Protein AF-C9R9E8-F1 (afdb_monomer)

Secondary structure (DSSP, 8-state):
---BHHHHHHTB-HHHHHHHHHHHHHTTTB--SSS-EEEEEEEEEEEEETTTEEEEEEEEEEEETTEEEEEEEEEEEEEEETTEEEEEEEEE-HHHHHHHHHHHHHHHHHTTTEEEEEEEEEEEEEEEETTEEEEEEEEEEEEEE-SSSGGGSHHHHHHHHHHHHHTTTS-HHHHHHHHHHHHHHHHHHHHHHHS-EEEEEEEEEEEEB-TTS-B-GGG-EEEEE-TTS-EEE--GGG-GGG--HHHHHHHHHHHHHHHHT-

Solvent-accessible surface area (backbone atoms only — not comparable to full-atom values): 14264 Å² total; per-residue (Å²): 130,89,63,45,43,60,60,61,50,65,40,32,26,75,67,40,37,66,72,45,44,64,64,41,56,76,54,70,44,60,47,73,98,53,70,68,41,79,74,46,75,46,78,79,43,80,41,86,42,86,91,74,23,38,39,32,38,32,38,33,37,24,29,36,99,89,41,80,53,27,45,49,54,35,37,38,31,33,34,78,45,98,94,46,75,16,41,54,43,80,40,69,45,64,59,59,53,51,53,51,50,53,52,53,50,53,52,50,55,41,44,63,84,40,37,73,77,47,78,48,77,36,39,60,45,77,50,75,57,95,50,35,39,40,36,31,28,46,34,41,40,34,28,26,52,60,61,96,46,47,66,66,36,40,37,47,34,14,37,53,50,42,49,71,77,38,54,92,77,49,53,75,66,48,49,48,54,48,51,52,53,51,54,53,50,41,52,55,42,49,50,36,48,73,46,73,47,77,51,74,50,46,37,39,39,36,31,37,34,47,99,85,66,46,73,39,80,92,50,60,45,50,21,38,54,46,99,86,69,48,74,42,81,58,57,66,88,82,38,78,56,60,54,50,63,64,56,34,18,50,50,21,24,48,54,50,35,56,74,66,73,105

Foldseek 3Di:
DFDFLVVVLVQADPVVNVVCVVVCVVVVRGDDPFDWDFPDKDFPDWDQDPPRKIKTFMKTWTAGPVGTQAIWTWIWIWDDDPPDIHGHDIHTDPQVVVQVVVVVVVVCLLQVQWAWPDKDWTWRDWDDDDFKIKTKIKIKTKTFRDDPALCPQLLLVLLVVLCVVCVVPDDPVLNVQSVVVSVVSRVVNVVRRVDIDMDIWIKMWMFTHDPVRHTDVVGIWIFTQDPVRDTHTDDVVVRCSNDDSNRSSNNSNVVSCVSRVD

Sequence (262 aa):
MKKRWALQYALFSPELKQQKYAEFASLGWETGTSSPWVERYEVIKEVSLPGGKWLYEVKFDLMTSTGPAGSKVIWVTVVPCDQHWCVAQLEEDRVLAELQGQVVNLLKEMYRHYQILSIATNCLSFAREGKRAEAIFATQVRHRIGVASPSEWPVQKGRIKFLEENRSKLTPEQIRQVEEKIAFWDQEIRREMEQPDEANLFLKITAELNDRGELLPGTVKFFYQDPLGNYLPFNKQDWPQFASAAELEQKGYDEMRQLVGL

Mean predicted aligned error: 9.05 Å

Organism: Ammonifex degensii (strain DSM 10501 / KC4) (NCBI:txid429009)

Nearest PDB structures (foldseek):
  1jb5-assembly1_B  TM=6.589E-01  e=8.968E-01  Rattus norvegicus
  1jb2-assembly1_B  TM=6.626E-01  e=1.327E+00  Rattus norvegicus
  1ar0-assembly1_B  TM=6.808E-01  e=2.324E+00  Rattus norvegicus
  8v1l-assembly2_D  TM=6.284E-01  e=2.324E+00  Homo sapiens
  1ask-assembly1_B  TM=7.004E-01  e=5.382E+00  Rattus norvegicus

Structure (mmCIF, N/CA/C/O backbone):
data_AF-C9R9E8-F1
#
_entry.id   AF-C9R9E8-F1
#
loop_
_atom_site.group_PDB
_atom_site.id
_atom_site.type_symbol
_atom_site.label_atom_id
_atom_site.label_alt_id
_atom_site.label_comp_id
_atom_site.label_asym_id
_atom_site.label_entity_id
_atom_site.label_seq_id
_atom_site.pdbx_PDB_ins_code
_atom_site.Cartn_x
_atom_site.Cartn_y
_atom_site.Cartn_z
_atom_site.occupancy
_atom_site.B_iso_or_equiv
_atom_site.auth_seq_id
_atom_site.auth_comp_id
_atom_site.auth_asym_id
_atom_site.auth_atom_id
_atom_site.pdbx_PDB_model_num
ATOM 1 N N . MET A 1 1 ? 4.665 -13.954 31.975 1.00 37.91 1 MET A N 1
ATOM 2 C CA . MET A 1 1 ? 3.277 -14.253 32.402 1.00 37.91 1 MET A CA 1
ATOM 3 C C . MET A 1 1 ? 2.592 -15.000 31.261 1.00 37.91 1 MET A C 1
ATOM 5 O O . MET A 1 1 ? 2.551 -14.455 30.168 1.00 37.91 1 MET A O 1
ATOM 9 N N . LYS A 1 2 ? 2.143 -16.252 31.451 1.00 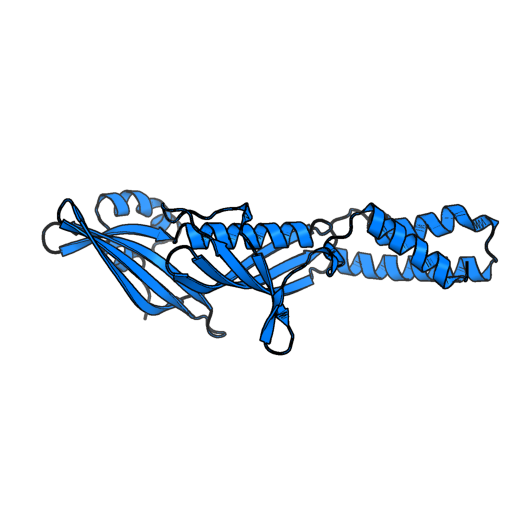38.94 2 LYS A N 1
ATOM 10 C CA . LYS A 1 2 ? 1.414 -16.991 30.401 1.00 38.94 2 LYS A CA 1
ATOM 11 C C . LYS A 1 2 ? 0.058 -16.309 30.192 1.00 38.94 2 LYS A C 1
ATOM 13 O O . LYS A 1 2 ? -0.809 -16.426 31.053 1.00 38.94 2 LYS A O 1
ATOM 18 N N . LYS A 1 3 ? -0.098 -15.567 29.095 1.00 53.19 3 LYS A N 1
ATOM 19 C CA . LYS A 1 3 ? -1.397 -15.062 28.640 1.00 53.19 3 LYS A CA 1
ATOM 20 C C . LYS A 1 3 ? -2.250 -16.290 28.282 1.00 53.19 3 LYS A C 1
ATOM 22 O O . LYS A 1 3 ? -1.740 -17.231 27.680 1.00 53.19 3 LYS A O 1
ATOM 27 N N . ARG A 1 4 ? -3.490 -16.364 28.777 1.00 64.81 4 ARG A N 1
ATOM 28 C CA . ARG A 1 4 ? -4.385 -17.525 28.604 1.00 64.81 4 ARG A CA 1
ATOM 29 C C . ARG A 1 4 ? -5.713 -17.030 28.057 1.00 64.81 4 ARG A C 1
ATOM 31 O O . ARG A 1 4 ? -6.390 -16.266 28.742 1.00 64.81 4 ARG A O 1
ATOM 38 N N . TRP A 1 5 ? -6.111 -17.482 26.871 1.00 67.31 5 TRP A N 1
ATOM 39 C CA . TRP A 1 5 ? -7.386 -17.097 26.266 1.00 67.31 5 TRP A CA 1
ATOM 40 C C . TRP A 1 5 ? -8.549 -17.592 27.108 1.00 67.31 5 TRP A C 1
ATOM 42 O O . TRP A 1 5 ? -9.588 -16.957 27.115 1.00 67.31 5 TRP A O 1
ATOM 52 N N . ALA A 1 6 ? -8.335 -18.620 27.931 1.00 77.44 6 ALA A N 1
ATOM 53 C CA . ALA A 1 6 ? -9.264 -19.024 28.978 1.00 77.44 6 ALA A CA 1
ATOM 54 C C . ALA A 1 6 ? -9.634 -17.887 29.956 1.00 77.44 6 ALA A C 1
ATOM 56 O O . ALA A 1 6 ? -10.790 -17.794 30.350 1.00 77.44 6 ALA A O 1
ATOM 57 N N . LEU A 1 7 ? -8.694 -17.007 30.334 1.00 80.88 7 LEU A N 1
ATOM 58 C CA . LEU A 1 7 ? -8.987 -15.877 31.230 1.00 80.88 7 LEU A CA 1
ATOM 59 C C . LEU A 1 7 ? -9.789 -14.790 30.513 1.00 80.88 7 LEU A C 1
ATOM 61 O O . LEU A 1 7 ? -10.765 -14.291 31.058 1.00 80.88 7 LEU A O 1
ATOM 65 N N . GLN A 1 8 ? -9.410 -14.460 29.278 1.00 82.38 8 GLN A N 1
ATOM 66 C CA . GLN A 1 8 ? -10.165 -13.516 28.453 1.00 82.38 8 GLN A CA 1
ATOM 67 C C . GLN A 1 8 ? -11.582 -14.037 28.185 1.00 82.38 8 GLN A C 1
ATOM 69 O O . GLN A 1 8 ? -12.559 -13.327 28.389 1.00 82.38 8 GLN A O 1
ATOM 74 N N . TYR A 1 9 ? -11.688 -15.307 27.802 1.00 87.06 9 TYR A N 1
ATOM 75 C CA . TYR A 1 9 ? -12.947 -15.989 27.552 1.00 87.06 9 TYR A CA 1
ATOM 76 C C . TYR A 1 9 ? -13.810 -16.068 28.813 1.00 87.06 9 TYR A C 1
ATOM 78 O O . TYR A 1 9 ? -15.024 -15.946 28.717 1.00 87.06 9 TYR A O 1
ATOM 86 N N . ALA A 1 10 ? -13.223 -16.214 30.008 1.00 88.81 10 ALA A N 1
ATOM 87 C CA . ALA A 1 10 ? -13.976 -16.206 31.262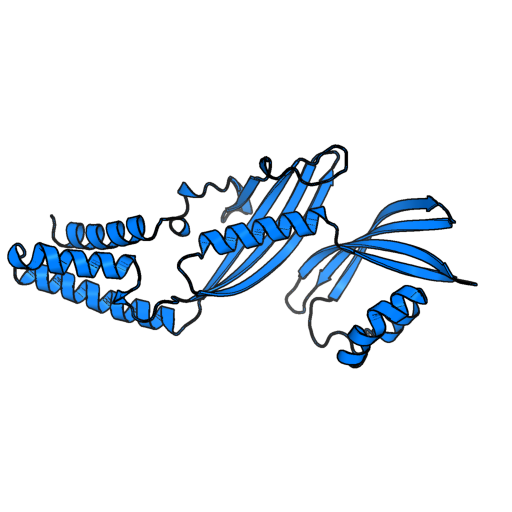 1.00 88.81 10 ALA A CA 1
ATOM 88 C C . ALA A 1 10 ? -14.729 -14.884 31.492 1.00 88.81 10 ALA A C 1
ATOM 90 O O . ALA A 1 10 ? -15.851 -14.930 31.999 1.00 88.81 10 ALA A O 1
ATOM 91 N N . LEU A 1 11 ? -14.158 -13.754 31.055 1.00 91.12 11 LEU A N 1
ATOM 92 C CA . LEU A 1 11 ? -14.744 -12.412 31.171 1.00 91.12 11 LEU A CA 1
ATOM 93 C C . LEU A 1 11 ? -15.863 -12.131 30.154 1.00 91.12 11 LEU A C 1
ATOM 95 O O . LEU A 1 11 ? -16.510 -11.092 30.240 1.00 91.12 11 LEU A O 1
ATOM 99 N N . PHE A 1 12 ? -16.088 -13.008 29.175 1.00 93.12 12 PHE A N 1
ATOM 100 C CA . PHE A 1 12 ? -17.120 -12.812 28.156 1.00 93.12 12 PHE A CA 1
ATOM 101 C C . PHE A 1 12 ? -18.524 -13.147 28.678 1.00 93.12 12 PHE A C 1
ATOM 103 O O . PHE A 1 12 ? -18.698 -14.056 29.501 1.00 93.12 12 PHE A O 1
ATOM 110 N N . SER A 1 13 ? -19.534 -12.444 28.156 1.00 94.06 13 SER A N 1
ATOM 111 C CA . SER A 1 13 ? -20.944 -12.776 28.390 1.00 94.06 13 SER A CA 1
ATOM 112 C C . SER A 1 13 ? -21.270 -14.159 27.810 1.00 94.06 13 SER A C 1
ATOM 114 O O . SER A 1 13 ? -20.539 -14.640 26.937 1.00 94.06 13 SER A O 1
ATOM 116 N N . PRO A 1 14 ? -22.344 -14.832 28.262 1.00 92.94 14 PRO A N 1
ATOM 117 C CA . PRO A 1 14 ? -22.752 -16.126 27.709 1.00 92.94 14 PRO A CA 1
ATOM 118 C C . PRO A 1 14 ? -22.881 -16.123 26.177 1.00 92.94 14 PRO A C 1
ATOM 120 O O . PRO A 1 14 ? -22.454 -17.068 25.513 1.00 92.94 14 PRO A O 1
ATOM 123 N N . GLU A 1 15 ? -23.397 -15.037 25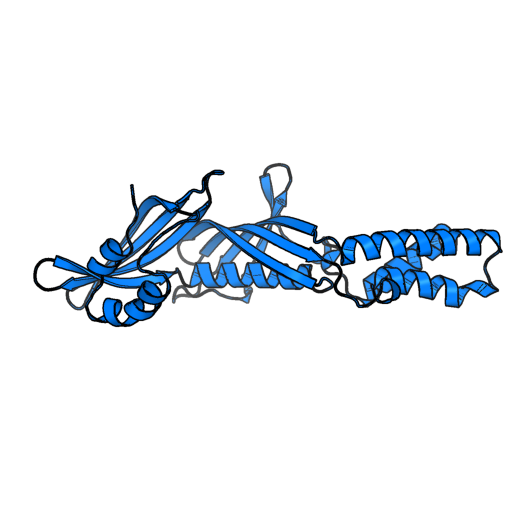.609 1.00 92.25 15 GLU A N 1
ATOM 124 C CA . GLU A 1 15 ? -23.581 -14.860 24.168 1.00 92.25 15 GLU A CA 1
ATOM 125 C C . GLU A 1 15 ? -22.236 -14.701 23.454 1.00 92.25 15 GLU A C 1
ATOM 127 O O . GLU A 1 15 ? -21.969 -15.398 22.474 1.00 92.25 15 GLU A O 1
ATOM 132 N N . LEU A 1 16 ? -21.349 -13.834 23.961 1.00 91.88 16 LEU A N 1
ATOM 133 C CA . LEU A 1 16 ? -20.030 -13.633 23.357 1.00 91.88 16 LEU A CA 1
ATOM 134 C C . LEU A 1 16 ? -19.159 -14.895 23.476 1.00 91.88 16 LEU A C 1
ATOM 136 O O . LEU A 1 16 ? -18.413 -15.223 22.553 1.00 91.88 16 LEU A O 1
ATOM 140 N N . LYS A 1 17 ? -19.302 -15.653 24.570 1.00 92.62 17 LYS A N 1
ATOM 141 C CA . LYS A 1 17 ? -18.700 -16.983 24.739 1.00 92.62 17 LYS A CA 1
ATOM 142 C C . LYS A 1 17 ? -19.111 -17.916 23.602 1.00 92.62 17 LYS A C 1
ATOM 144 O O . LYS A 1 17 ? -18.243 -18.460 22.924 1.00 92.62 17 LYS A O 1
ATOM 149 N N . GLN A 1 18 ? -20.410 -18.047 23.331 1.00 92.38 18 GLN A N 1
ATOM 150 C CA . GLN A 1 18 ? -20.902 -18.883 22.229 1.00 92.38 18 GLN A CA 1
ATOM 151 C C . GLN A 1 18 ? -20.337 -18.448 20.870 1.00 92.38 18 GLN A C 1
ATOM 153 O O . GLN A 1 18 ? -19.911 -19.299 20.091 1.00 92.38 18 GLN A O 1
ATOM 158 N N . GLN A 1 19 ? -20.270 -17.140 20.607 1.00 90.19 19 GLN A N 1
ATOM 159 C CA . GLN A 1 19 ? -19.728 -16.605 19.352 1.00 90.19 19 GLN A CA 1
ATOM 160 C C . GLN A 1 19 ? -18.231 -16.901 19.174 1.00 90.19 19 GLN A C 1
ATOM 162 O O . GLN A 1 19 ? -17.781 -17.177 18.064 1.00 90.19 19 GLN A O 1
ATOM 167 N N . LYS A 1 20 ? -17.450 -16.834 20.257 1.00 87.69 20 LYS A N 1
ATOM 168 C CA . LYS A 1 20 ? -15.982 -16.931 20.221 1.00 87.69 20 LYS A CA 1
ATOM 169 C C . LYS A 1 20 ? -15.429 -18.327 20.494 1.00 87.69 20 LYS A C 1
ATOM 171 O O . LYS A 1 20 ? -14.246 -18.559 20.253 1.00 87.69 20 LYS A O 1
ATOM 176 N N . TYR A 1 21 ? -16.257 -19.271 20.945 1.00 88.94 21 TYR A N 1
ATOM 177 C CA . TYR A 1 21 ? -15.810 -20.614 21.322 1.00 88.94 21 TYR A CA 1
ATOM 178 C C . TYR A 1 21 ? -15.063 -21.334 20.193 1.00 88.94 21 TYR A C 1
ATOM 180 O O . TYR A 1 21 ? -13.966 -21.836 20.417 1.00 88.94 21 TYR A O 1
ATOM 188 N N . ALA A 1 22 ? -15.631 -21.368 18.983 1.00 87.00 22 ALA A N 1
ATOM 189 C CA . ALA A 1 22 ? -15.041 -22.096 17.857 1.00 87.00 22 ALA A CA 1
ATOM 190 C C . ALA A 1 22 ? -13.667 -21.531 17.456 1.00 87.00 22 ALA A C 1
ATOM 192 O O . ALA A 1 22 ? -12.724 -22.293 17.255 1.00 87.00 22 ALA A O 1
ATOM 193 N N . GLU A 1 23 ? -13.543 -20.201 17.415 1.00 83.12 23 GLU A N 1
ATOM 194 C CA . GLU A 1 23 ? -12.283 -19.494 17.160 1.00 83.12 23 GLU A CA 1
ATOM 195 C C . GLU A 1 23 ? -11.226 -19.894 18.201 1.00 83.12 23 GLU A C 1
ATOM 197 O O . GLU A 1 23 ? -10.148 -20.377 17.853 1.00 83.12 23 GLU A O 1
ATOM 202 N N . PHE A 1 24 ? -11.568 -19.797 19.486 1.00 82.69 24 PHE A N 1
ATOM 203 C CA . PHE A 1 24 ? -10.640 -20.054 20.587 1.00 82.69 24 PHE A CA 1
ATOM 204 C C . PHE A 1 24 ? -10.240 -21.533 20.674 1.00 82.69 24 PHE A C 1
ATOM 206 O O . PHE A 1 24 ? -9.071 -21.848 20.905 1.00 82.69 24 PHE A O 1
ATOM 213 N N . ALA A 1 25 ? -11.191 -22.443 20.446 1.00 85.94 25 ALA A N 1
ATOM 214 C CA . ALA A 1 25 ? -10.948 -23.879 20.427 1.00 85.94 25 ALA A CA 1
ATOM 215 C C . ALA A 1 25 ? -10.060 -24.299 19.247 1.00 85.94 25 ALA A C 1
ATOM 217 O O . ALA A 1 25 ? -9.157 -25.113 19.437 1.00 85.94 25 ALA A O 1
ATOM 218 N N . SER A 1 26 ? -10.262 -23.716 18.057 1.00 82.81 26 SER A N 1
ATOM 219 C CA . SER A 1 26 ? -9.439 -24.002 16.867 1.00 82.81 26 SER A CA 1
ATOM 220 C C . SER A 1 26 ? -7.965 -23.625 17.045 1.00 82.81 26 SER A C 1
ATOM 222 O O . SER A 1 26 ? -7.088 -24.198 16.407 1.00 82.81 26 SER A O 1
ATOM 224 N N . LEU A 1 27 ? -7.697 -22.698 17.963 1.00 78.19 27 LEU A N 1
ATOM 225 C CA . LEU A 1 27 ? -6.373 -22.173 18.289 1.00 78.19 27 LEU A CA 1
ATOM 226 C C . LEU A 1 27 ? -5.829 -22.788 19.593 1.00 78.19 27 LEU A C 1
ATOM 228 O O . LEU A 1 27 ? -4.858 -22.304 20.169 1.00 78.19 27 LEU A O 1
ATOM 232 N N . GLY A 1 28 ? -6.455 -23.871 20.070 1.00 82.06 28 GLY A N 1
ATOM 233 C CA . GLY A 1 28 ? -5.983 -24.664 21.205 1.00 82.06 28 GLY A CA 1
ATOM 234 C C . GLY A 1 28 ? -6.112 -23.981 22.566 1.00 82.06 28 GLY A C 1
ATOM 235 O O . GLY A 1 28 ? -5.482 -24.432 23.517 1.00 82.06 28 GLY A O 1
ATOM 236 N N . TRP A 1 29 ? -6.907 -22.909 22.689 1.00 80.25 29 TRP A N 1
ATOM 237 C CA . TRP A 1 29 ? -7.012 -22.075 23.903 1.00 80.25 29 TRP A CA 1
ATOM 238 C C . TRP A 1 29 ? -5.694 -21.432 24.359 1.00 80.25 29 TRP A C 1
ATOM 240 O O . TRP A 1 29 ? -5.617 -20.842 25.448 1.00 80.25 29 TRP A O 1
ATOM 250 N N . GLU A 1 30 ? -4.660 -21.524 23.531 1.00 67.25 30 GLU A N 1
ATOM 251 C CA . GLU A 1 30 ? -3.369 -20.910 23.763 1.00 67.25 30 GLU A CA 1
ATOM 252 C C . GLU A 1 30 ? -3.338 -19.517 23.151 1.00 67.25 30 GLU A C 1
ATOM 254 O O . GLU A 1 30 ? -4.011 -19.208 22.173 1.00 67.25 30 GLU A O 1
ATOM 259 N N . THR A 1 31 ? -2.544 -18.644 23.756 1.00 60.44 31 THR A N 1
ATOM 260 C CA . THR A 1 31 ? -2.346 -17.284 23.259 1.00 60.44 31 THR A CA 1
ATOM 261 C C . THR A 1 31 ? -0.870 -17.099 23.027 1.00 60.44 31 THR A C 1
ATOM 263 O O . THR A 1 31 ? -0.090 -17.401 23.932 1.00 60.44 31 THR A O 1
ATOM 266 N N . GLY A 1 32 ? -0.513 -16.497 21.897 1.00 53.66 32 GLY A N 1
ATOM 267 C CA . GLY A 1 32 ? 0.758 -15.803 21.761 1.00 53.66 32 GLY A CA 1
ATOM 268 C C . GLY A 1 32 ? 1.982 -16.700 21.921 1.00 53.66 32 GLY A C 1
ATOM 269 O O . GLY A 1 32 ? 2.699 -16.608 22.914 1.00 53.66 32 GLY A O 1
ATOM 270 N N . THR A 1 33 ? 2.290 -17.472 20.884 1.00 49.78 33 THR A N 1
ATOM 271 C CA . THR A 1 33 ? 3.695 -17.696 20.511 1.00 49.78 33 THR A CA 1
ATOM 272 C C . THR A 1 33 ? 4.293 -16.477 19.798 1.00 49.78 33 THR A C 1
ATOM 274 O O . THR A 1 33 ? 5.508 -16.403 19.650 1.00 49.78 33 THR A O 1
ATOM 277 N N . SER A 1 34 ? 3.481 -15.488 19.405 1.00 58.66 34 SER A N 1
ATOM 278 C CA . SER A 1 34 ? 3.919 -14.348 18.601 1.00 58.66 34 SER A CA 1
ATOM 279 C C . SER A 1 34 ? 3.464 -13.005 19.172 1.00 58.66 34 SER A C 1
ATOM 281 O O . SER A 1 34 ? 2.305 -12.819 19.543 1.00 58.66 34 SER A O 1
ATOM 283 N N . SER A 1 35 ? 4.385 -12.042 19.192 1.00 56.53 35 SER A N 1
ATOM 284 C CA . SER A 1 35 ? 4.080 -10.612 19.155 1.00 56.53 35 SER A CA 1
ATOM 285 C C . SER A 1 35 ? 3.007 -10.278 18.092 1.00 56.53 35 SER A C 1
ATOM 287 O O . SER A 1 35 ? 2.888 -11.013 17.112 1.00 56.53 35 SER A O 1
ATOM 289 N N . PRO A 1 36 ? 2.263 -9.166 18.221 1.00 71.69 36 PRO A N 1
ATOM 290 C CA . PRO A 1 36 ? 2.368 -8.161 19.273 1.00 71.69 36 PRO A CA 1
ATOM 291 C C . PRO A 1 36 ? 1.542 -8.476 20.530 1.00 71.69 36 PRO A C 1
ATOM 293 O O . PRO A 1 36 ? 0.514 -9.148 20.482 1.00 71.69 36 PRO A O 1
ATOM 296 N N . TRP A 1 37 ? 1.982 -7.957 21.677 1.00 81.56 37 TRP A N 1
ATOM 297 C CA . TRP A 1 37 ? 1.288 -8.062 22.959 1.00 81.56 37 TRP A CA 1
ATOM 298 C C . TRP A 1 37 ? 0.885 -6.683 23.485 1.00 81.56 37 TRP A C 1
ATOM 300 O O . TRP A 1 37 ? 1.593 -5.711 23.266 1.00 81.56 37 TRP A O 1
ATOM 310 N N . VAL A 1 38 ? -0.235 -6.599 24.213 1.00 86.06 38 VAL A N 1
ATOM 311 C CA . VAL A 1 38 ? -0.597 -5.373 24.948 1.00 86.06 38 VAL A CA 1
ATOM 312 C C . VAL A 1 38 ? 0.466 -5.084 26.004 1.00 86.06 38 VAL A C 1
ATOM 314 O O . VAL A 1 38 ? 0.689 -5.935 26.872 1.00 86.06 38 VAL A O 1
ATOM 317 N N . GLU A 1 39 ? 1.083 -3.912 25.898 1.00 89.62 39 GLU A N 1
ATOM 318 C CA . GLU A 1 39 ? 2.038 -3.344 26.854 1.00 89.62 39 GLU A CA 1
ATOM 319 C C . GLU A 1 39 ? 1.331 -2.396 27.823 1.00 89.62 39 GLU A C 1
ATOM 321 O O . GLU A 1 39 ? 1.495 -2.493 29.036 1.00 89.62 39 GLU A O 1
ATOM 326 N N . ARG A 1 40 ? 0.480 -1.517 27.284 1.00 89.81 40 ARG A N 1
ATOM 327 C CA . ARG A 1 40 ? -0.301 -0.541 28.046 1.00 89.81 40 ARG A CA 1
ATOM 328 C C . ARG A 1 40 ? -1.716 -0.461 27.491 1.00 89.81 40 ARG A C 1
ATOM 330 O O . ARG A 1 40 ? -1.933 -0.699 26.304 1.00 89.81 40 ARG A O 1
ATOM 337 N N . TYR A 1 41 ? -2.669 -0.105 28.343 1.00 91.50 41 TYR A N 1
ATOM 338 C CA . TYR A 1 41 ? -3.999 0.298 27.906 1.00 91.50 41 TYR A CA 1
ATOM 339 C C . TYR A 1 41 ? -4.412 1.618 28.559 1.00 91.50 41 TYR A C 1
ATOM 341 O O . TYR A 1 41 ? -3.923 1.967 29.633 1.00 91.50 41 TYR A O 1
ATOM 349 N N . GLU A 1 42 ? -5.318 2.328 27.900 1.00 90.88 42 GLU A N 1
ATOM 350 C CA . GLU A 1 42 ? -5.903 3.591 28.337 1.00 90.88 42 GLU A CA 1
ATOM 351 C C . GLU A 1 42 ? -7.398 3.584 28.004 1.00 90.88 42 GLU A C 1
ATOM 353 O O . GLU A 1 42 ? -7.785 3.264 26.879 1.00 90.88 42 GLU A O 1
ATOM 358 N N . VAL A 1 43 ? -8.242 3.922 28.979 1.00 91.62 43 VAL A N 1
ATOM 359 C CA . VAL A 1 43 ? -9.668 4.170 28.738 1.00 91.62 43 VAL A CA 1
ATOM 360 C C . VAL A 1 43 ? -9.805 5.626 28.309 1.00 91.62 43 VAL A C 1
ATOM 362 O O . VAL A 1 43 ? -9.604 6.530 29.114 1.00 91.62 43 VAL A O 1
ATOM 365 N N . ILE A 1 44 ? -10.115 5.844 27.033 1.00 83.62 44 ILE A N 1
ATOM 366 C CA . ILE A 1 44 ? -10.251 7.178 26.436 1.00 83.62 44 ILE A CA 1
ATOM 367 C C . ILE A 1 44 ? -11.613 7.777 26.789 1.00 83.62 44 ILE A C 1
ATOM 369 O O . ILE A 1 44 ? -11.730 8.969 27.072 1.00 83.62 44 ILE A O 1
ATOM 373 N N . LYS A 1 45 ? -12.662 6.951 26.735 1.00 80.69 45 LYS A N 1
ATOM 374 C CA . LYS A 1 45 ? -14.043 7.399 26.892 1.00 80.69 45 LYS A CA 1
ATOM 375 C C . LYS A 1 45 ? -14.903 6.330 27.539 1.00 80.69 45 LYS A C 1
ATOM 377 O O . LYS A 1 45 ? -14.756 5.146 27.251 1.00 80.69 45 LYS A O 1
ATOM 382 N N . GLU A 1 46 ? -15.860 6.780 28.342 1.00 92.81 46 GLU A N 1
ATOM 383 C CA . GLU A 1 46 ? -16.878 5.940 28.964 1.00 92.81 46 GLU A CA 1
ATOM 384 C C . GLU A 1 46 ? -18.266 6.494 28.635 1.00 92.81 46 GLU A C 1
ATOM 386 O O . GLU A 1 46 ? -18.512 7.699 28.735 1.00 92.81 46 GLU A O 1
ATOM 391 N N . VAL A 1 47 ? -19.180 5.620 28.219 1.00 87.75 47 VAL A N 1
ATOM 392 C CA . VAL A 1 47 ? -20.562 5.975 27.890 1.00 87.75 47 VAL A CA 1
ATOM 393 C C . VAL A 1 47 ? -21.502 5.003 28.591 1.00 87.75 47 VAL A C 1
ATOM 395 O O . VAL A 1 47 ? -21.462 3.799 28.347 1.00 87.75 47 VAL A O 1
ATOM 398 N N . SER A 1 48 ? -22.378 5.532 29.444 1.00 92.25 48 SER A N 1
ATOM 399 C CA . SER A 1 48 ? -23.484 4.759 30.011 1.00 92.25 48 SER A CA 1
ATOM 400 C C . SER A 1 48 ? -24.555 4.542 28.940 1.00 92.25 48 SER A C 1
ATOM 402 O O . SER A 1 48 ? -24.964 5.479 28.252 1.00 92.25 48 SER A O 1
ATOM 404 N N . LEU A 1 49 ? -24.997 3.299 28.784 1.00 87.62 49 LEU A N 1
ATOM 405 C CA . LEU A 1 49 ? -26.008 2.875 27.823 1.00 87.62 49 LEU A CA 1
ATOM 406 C C . LEU A 1 49 ? -27.276 2.389 28.556 1.00 87.62 49 LEU A C 1
ATOM 408 O O . LEU A 1 49 ? -27.208 1.943 29.707 1.00 87.62 49 LEU A O 1
ATOM 412 N N . PRO A 1 50 ? -28.452 2.413 27.898 1.00 84.75 50 PRO A N 1
ATOM 413 C CA . PRO A 1 50 ? -29.687 1.890 28.476 1.00 84.75 50 PRO A CA 1
ATOM 414 C C . PRO A 1 50 ? -29.560 0.436 28.953 1.00 84.75 50 PRO A C 1
ATOM 416 O O . PRO A 1 50 ? -28.853 -0.378 28.356 1.00 84.75 50 PRO A O 1
ATOM 419 N N . GLY A 1 51 ? -30.287 0.096 30.021 1.00 85.12 51 GLY A N 1
ATOM 420 C CA . GLY A 1 51 ? -30.257 -1.250 30.605 1.00 85.12 51 GLY A CA 1
ATOM 421 C C . GLY A 1 51 ? -29.012 -1.536 31.449 1.00 85.12 51 GLY A C 1
ATOM 422 O O . GLY A 1 51 ? -28.636 -2.694 31.594 1.00 85.12 51 GLY A O 1
ATOM 423 N N . GLY A 1 52 ? -28.361 -0.491 31.976 1.00 88.31 52 GLY A N 1
ATOM 424 C CA . GLY A 1 52 ? -27.196 -0.624 32.854 1.00 88.31 52 GLY A CA 1
ATOM 425 C C . GLY A 1 52 ? -25.939 -1.106 32.134 1.00 88.31 52 GLY A C 1
ATOM 426 O O . GLY A 1 52 ? -25.045 -1.646 32.774 1.00 88.31 52 GLY A O 1
ATOM 427 N N . LYS A 1 53 ? -25.871 -0.951 30.810 1.00 93.44 53 LYS A N 1
ATOM 428 C CA . LYS A 1 53 ? -24.699 -1.321 30.014 1.00 93.44 53 LYS A CA 1
ATOM 429 C C . LYS A 1 53 ? -23.713 -0.159 29.979 1.00 93.44 53 LYS A C 1
ATOM 431 O O . LYS A 1 53 ? -24.106 0.997 30.126 1.00 93.44 53 LYS A O 1
ATOM 436 N N . TRP A 1 54 ? -22.448 -0.462 29.733 1.00 94.88 54 TRP A N 1
ATOM 437 C CA . TRP A 1 54 ? -21.416 0.552 29.542 1.00 94.88 54 TRP A CA 1
ATOM 438 C C . TRP A 1 54 ? -20.629 0.270 28.277 1.00 94.88 54 TRP A C 1
ATOM 440 O O . TRP A 1 54 ? -20.396 -0.884 27.926 1.00 94.88 54 TRP A O 1
ATOM 450 N N . LEU A 1 55 ? -20.233 1.335 27.597 1.00 90.69 55 LEU A N 1
ATOM 451 C CA . LEU A 1 55 ? -19.383 1.296 26.424 1.00 90.69 55 LEU A CA 1
ATOM 452 C C . LEU A 1 55 ? -18.099 2.060 26.731 1.00 90.69 55 LEU A C 1
ATOM 454 O O . LEU A 1 55 ? -18.143 3.245 27.064 1.00 90.69 55 LEU A O 1
ATOM 458 N N . TYR A 1 56 ? -16.973 1.371 26.602 1.00 92.25 56 TYR A N 1
ATOM 459 C CA . TYR A 1 56 ? -15.642 1.918 26.825 1.00 92.25 56 TYR A CA 1
ATOM 460 C C . TYR A 1 56 ? -14.894 2.016 25.503 1.00 92.25 56 TYR A C 1
ATOM 462 O O . TYR A 1 56 ? -14.798 1.033 24.775 1.00 92.25 56 TYR A O 1
ATOM 470 N N . GLU A 1 57 ? -14.324 3.176 25.209 1.00 86.88 57 GLU A N 1
ATOM 471 C CA . GLU A 1 57 ? -13.317 3.324 24.161 1.00 86.88 57 GLU A CA 1
ATOM 472 C C . GLU A 1 57 ? -11.951 3.065 24.797 1.00 86.88 57 GLU A C 1
ATOM 474 O O . GLU A 1 57 ? -11.495 3.851 25.630 1.00 86.88 57 GLU A O 1
ATOM 479 N N . VAL A 1 58 ? -11.317 1.943 24.461 1.00 89.94 58 VAL A N 1
ATOM 480 C CA . VAL A 1 58 ? -10.052 1.522 25.074 1.00 89.94 58 VAL A CA 1
ATOM 481 C C . VAL A 1 58 ? -8.958 1.496 24.021 1.00 89.94 58 VAL A C 1
ATOM 483 O O . VAL A 1 58 ? -9.043 0.761 23.038 1.00 89.94 58 VAL A O 1
ATOM 486 N N . LYS A 1 59 ? -7.897 2.268 24.242 1.00 83.94 59 LYS A N 1
ATOM 487 C CA . LYS A 1 59 ? -6.673 2.204 23.448 1.00 83.94 59 LYS A CA 1
ATOM 488 C C . LYS A 1 59 ? -5.703 1.219 24.076 1.00 83.94 59 LYS A C 1
ATOM 490 O O . LYS A 1 59 ? -5.417 1.293 25.264 1.00 83.94 59 LYS A O 1
ATOM 495 N N . PHE A 1 60 ? -5.161 0.330 23.262 1.00 87.81 60 PHE A N 1
ATOM 496 C CA . PHE A 1 60 ? -4.114 -0.615 23.614 1.00 87.81 60 PHE A CA 1
ATOM 497 C C . PHE A 1 60 ? -2.843 -0.244 22.869 1.00 87.81 60 PHE A C 1
ATOM 499 O O . PHE A 1 60 ? -2.836 -0.274 21.642 1.00 87.81 60 PHE A O 1
ATOM 506 N N . ASP A 1 61 ? -1.771 0.061 23.590 1.00 84.44 61 ASP A N 1
ATOM 507 C CA . ASP A 1 61 ? -0.437 0.161 23.010 1.00 84.44 61 ASP A CA 1
ATOM 508 C C . ASP A 1 61 ? 0.197 -1.224 22.990 1.00 84.44 61 ASP A C 1
ATOM 510 O O . ASP A 1 61 ? 0.209 -1.959 23.987 1.00 84.44 61 ASP A O 1
ATOM 514 N N . LEU A 1 62 ? 0.699 -1.588 21.822 1.00 85.94 62 LEU A N 1
ATOM 515 C CA . LEU A 1 62 ? 1.210 -2.906 21.522 1.00 85.94 62 LEU A CA 1
ATOM 516 C C . LEU A 1 62 ? 2.740 -2.893 21.473 1.00 85.94 62 LEU A C 1
ATOM 518 O O . LEU A 1 62 ? 3.369 -1.900 21.109 1.00 85.94 62 LEU A O 1
ATOM 522 N N . MET A 1 63 ? 3.346 -4.026 21.808 1.00 84.56 63 MET A N 1
ATOM 523 C CA . MET A 1 63 ? 4.792 -4.220 21.840 1.00 84.56 63 MET A CA 1
ATOM 524 C C . MET A 1 63 ? 5.164 -5.569 21.220 1.00 84.56 63 MET A C 1
ATOM 526 O O . MET A 1 63 ? 4.421 -6.551 21.301 1.00 84.56 63 MET A O 1
ATOM 530 N N . THR A 1 64 ? 6.324 -5.611 20.577 1.00 81.25 64 THR A N 1
ATOM 531 C CA . THR A 1 64 ? 6.977 -6.820 20.069 1.00 81.25 64 THR A CA 1
ATOM 532 C C . THR A 1 64 ? 8.337 -6.998 20.737 1.00 81.25 64 THR A C 1
ATOM 534 O O . THR A 1 64 ? 8.844 -6.085 21.387 1.00 81.25 64 THR A O 1
ATOM 537 N N . SER A 1 65 ? 8.986 -8.147 20.532 1.00 80.12 65 SER A N 1
ATOM 538 C CA . SER A 1 65 ? 10.374 -8.344 20.977 1.00 80.12 65 SER A CA 1
ATOM 539 C C . SER A 1 65 ? 11.360 -7.360 20.340 1.00 80.12 65 SER A C 1
ATOM 541 O O . SER A 1 65 ? 12.452 -7.174 20.865 1.00 80.12 65 SER A O 1
ATOM 543 N N . THR A 1 66 ? 10.984 -6.734 19.223 1.00 79.38 66 THR A N 1
ATOM 544 C CA . THR A 1 66 ? 11.787 -5.751 18.489 1.00 79.38 66 THR A CA 1
ATOM 545 C C . THR A 1 66 ? 11.376 -4.302 18.765 1.00 79.38 66 THR A C 1
ATOM 547 O O . THR A 1 66 ? 11.933 -3.396 18.153 1.00 79.38 66 THR A O 1
ATOM 550 N N . GLY A 1 67 ? 10.427 -4.059 19.677 1.00 77.62 67 GLY A N 1
ATOM 551 C CA . GLY A 1 67 ? 9.989 -2.716 20.068 1.00 77.62 67 GLY A CA 1
ATOM 552 C C . GLY A 1 67 ? 8.497 -2.442 19.839 1.00 77.62 67 GLY A C 1
ATOM 553 O O . GLY A 1 67 ? 7.721 -3.383 19.626 1.00 77.62 67 GLY A O 1
ATOM 554 N N . PRO A 1 68 ? 8.073 -1.165 19.919 1.00 79.62 68 PRO A N 1
ATOM 555 C CA . PRO A 1 68 ? 6.671 -0.767 19.820 1.00 79.62 68 PRO A CA 1
ATOM 556 C C . PRO A 1 68 ? 5.995 -1.274 18.545 1.00 79.62 68 PRO A C 1
ATOM 558 O O . PRO A 1 68 ? 6.543 -1.179 17.449 1.00 79.62 68 PRO A O 1
ATOM 561 N N . ALA A 1 69 ? 4.780 -1.790 18.696 1.00 79.31 69 ALA A N 1
ATOM 562 C CA . ALA A 1 69 ? 4.005 -2.441 17.645 1.00 79.31 69 ALA A CA 1
ATOM 563 C C . ALA A 1 69 ? 2.700 -1.699 17.339 1.00 79.31 69 ALA A C 1
ATOM 565 O O . ALA A 1 69 ? 1.720 -2.316 16.937 1.00 79.31 69 ALA A O 1
ATOM 566 N N . GLY A 1 70 ? 2.704 -0.376 17.516 1.00 76.75 70 GLY A N 1
ATOM 567 C CA . GLY A 1 70 ? 1.548 0.481 17.267 1.00 76.75 70 GLY A CA 1
ATOM 568 C C . GLY A 1 70 ? 0.497 0.436 18.376 1.00 76.75 70 GLY A C 1
ATOM 569 O O . GLY A 1 70 ? 0.746 -0.073 19.469 1.00 76.75 70 GLY A O 1
ATOM 570 N N . SER A 1 71 ? -0.682 0.976 18.087 1.00 78.69 71 SER A N 1
ATOM 571 C CA . SER A 1 71 ? -1.825 1.006 18.996 1.00 78.69 71 SER A CA 1
ATOM 572 C C . SER A 1 71 ? -3.094 0.519 18.298 1.00 78.69 71 SER A C 1
ATOM 574 O O . SER A 1 71 ? -3.274 0.705 17.094 1.00 78.69 71 SER A O 1
ATOM 576 N N . LYS A 1 72 ? -4.016 -0.060 19.067 1.00 80.00 72 LYS A N 1
ATOM 577 C CA . LYS A 1 72 ? -5.374 -0.402 18.628 1.00 80.00 72 LYS A CA 1
ATOM 578 C C . LYS A 1 72 ? -6.402 0.261 19.528 1.00 80.00 72 LYS A C 1
ATOM 580 O O . LYS A 1 72 ? -6.259 0.192 20.743 1.00 80.00 72 LYS A O 1
ATOM 585 N N . VAL A 1 73 ? -7.444 0.848 18.949 1.00 81.25 73 VAL A N 1
ATOM 586 C CA . VAL A 1 73 ? -8.615 1.312 19.704 1.00 81.25 73 VAL A CA 1
ATOM 587 C C . VAL A 1 73 ? -9.736 0.299 19.529 1.00 81.25 73 VAL A C 1
ATOM 589 O O . VAL A 1 73 ? -10.085 -0.062 18.404 1.00 81.25 73 VAL A O 1
ATOM 592 N N . ILE A 1 74 ? -10.258 -0.185 20.651 1.00 87.00 74 ILE A N 1
ATOM 593 C CA . ILE A 1 74 ? -11.352 -1.147 20.707 1.00 87.00 74 ILE A CA 1
ATOM 594 C C . ILE A 1 74 ? -12.460 -0.558 21.570 1.00 87.00 74 ILE A C 1
ATOM 596 O O . ILE A 1 74 ? -12.236 -0.132 22.703 1.00 87.00 74 ILE A O 1
ATOM 600 N N . TRP A 1 75 ? -13.667 -0.585 21.031 1.00 87.06 75 TRP A N 1
ATOM 601 C CA . TRP A 1 75 ? -14.901 -0.330 21.742 1.00 87.06 75 TRP A CA 1
ATOM 602 C C . TRP A 1 75 ? -15.318 -1.598 22.487 1.00 87.06 75 TRP A C 1
ATOM 604 O O . TRP A 1 75 ? -15.544 -2.653 21.891 1.00 87.06 75 TRP A O 1
ATOM 614 N N . VAL A 1 76 ? -15.380 -1.504 23.811 1.00 93.12 76 VAL A N 1
ATOM 615 C CA . VAL A 1 76 ? -15.700 -2.608 24.714 1.00 93.12 76 VAL A CA 1
ATOM 616 C C . VAL A 1 76 ? -17.060 -2.338 25.338 1.00 93.12 76 VAL A C 1
ATOM 618 O O . VAL A 1 76 ? -17.194 -1.469 26.202 1.00 93.12 76 VAL A O 1
ATOM 621 N N . THR A 1 77 ? -18.075 -3.095 24.927 1.00 94.00 77 THR A N 1
ATOM 622 C CA . THR A 1 77 ? -19.373 -3.078 25.610 1.00 94.00 77 THR A CA 1
ATOM 623 C C . THR A 1 77 ? -19.323 -4.056 26.769 1.00 94.00 77 THR A C 1
ATOM 625 O O . THR A 1 77 ? -19.069 -5.247 26.565 1.00 94.00 77 THR A O 1
ATOM 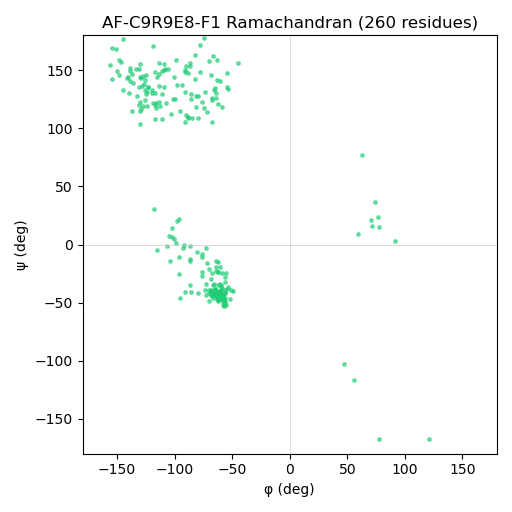628 N N . VAL A 1 78 ? -19.629 -3.582 27.973 1.00 95.69 78 VAL A N 1
ATOM 629 C CA . VAL A 1 78 ? -19.813 -4.426 29.152 1.00 95.69 78 VAL A CA 1
ATOM 630 C C . VAL A 1 78 ? -21.256 -4.397 29.638 1.00 95.69 78 VAL A C 1
ATOM 632 O O . VAL A 1 78 ? -21.967 -3.393 29.528 1.00 95.69 78 VAL A O 1
ATOM 635 N N . VAL A 1 79 ? -21.689 -5.528 30.181 1.00 95.31 79 VAL A N 1
ATOM 636 C CA . VAL A 1 79 ? -23.045 -5.748 30.687 1.00 95.31 79 VAL A CA 1
ATOM 637 C C . VAL A 1 79 ? -22.987 -6.413 32.062 1.00 95.31 79 VAL A C 1
ATOM 639 O O . VAL A 1 79 ? -22.032 -7.148 32.338 1.00 95.31 79 VAL A O 1
ATOM 642 N N . PRO A 1 80 ? -23.985 -6.186 32.930 1.00 92.94 80 PRO A N 1
ATOM 643 C CA . PRO A 1 80 ? -24.093 -6.933 34.175 1.00 92.94 80 PRO A CA 1
ATOM 644 C C . PRO A 1 80 ? -24.383 -8.417 33.889 1.00 92.94 80 PRO A C 1
ATOM 646 O O . PRO A 1 80 ? -25.261 -8.743 33.091 1.00 92.94 80 PRO A O 1
ATOM 649 N N . CYS A 1 81 ? -23.649 -9.301 34.561 1.00 89.94 81 CYS A N 1
ATOM 650 C CA . CYS A 1 81 ? -23.780 -10.757 34.539 1.00 89.94 81 CYS A CA 1
ATOM 651 C C . CYS A 1 81 ? -23.835 -11.279 35.976 1.00 89.94 81 CYS A C 1
ATOM 653 O O . CYS A 1 81 ? -22.800 -11.378 36.638 1.00 89.94 81 CYS A O 1
ATOM 655 N N . ASP A 1 82 ? -25.020 -11.642 36.460 1.00 85.69 82 ASP A N 1
ATOM 656 C CA . ASP A 1 82 ? -25.232 -12.113 37.833 1.00 85.69 82 ASP A CA 1
ATOM 657 C C . ASP A 1 82 ? -24.545 -11.207 38.881 1.00 85.69 82 ASP A C 1
ATOM 659 O O . ASP A 1 82 ? -25.035 -10.122 39.185 1.00 85.69 82 ASP A O 1
ATOM 663 N N . GLN A 1 83 ? -23.396 -11.636 39.421 1.00 87.00 83 GLN A N 1
ATOM 664 C CA . GLN A 1 83 ? -22.617 -10.937 40.454 1.00 87.00 83 GLN A CA 1
ATOM 665 C C . GLN A 1 83 ? -21.367 -10.195 39.934 1.00 87.00 83 GLN A C 1
ATOM 667 O O . GLN A 1 83 ? -20.563 -9.719 40.733 1.00 87.00 83 GLN A O 1
ATOM 672 N N . HIS A 1 84 ? -21.152 -10.116 38.620 1.00 89.38 84 HIS A N 1
ATOM 673 C CA . HIS A 1 84 ? -19.980 -9.467 38.019 1.00 89.38 84 HIS A CA 1
ATOM 674 C C . HIS A 1 84 ? -20.324 -8.765 36.698 1.00 89.38 84 HIS A C 1
ATOM 676 O O . HIS A 1 84 ? -21.455 -8.803 36.223 1.00 89.38 84 HIS A O 1
ATOM 682 N N . TRP A 1 85 ? -19.343 -8.089 36.103 1.00 93.12 85 TRP A N 1
ATOM 683 C CA . TRP A 1 85 ? -19.466 -7.497 34.771 1.00 93.12 85 TRP A CA 1
ATOM 684 C C . TRP A 1 85 ? -18.844 -8.419 33.730 1.00 93.12 85 TRP A C 1
ATOM 686 O O . TRP A 1 85 ? -17.749 -8.944 33.941 1.00 93.12 85 TRP A O 1
ATOM 696 N N . CYS A 1 86 ? -19.522 -8.575 32.599 1.00 95.19 86 CYS A N 1
ATOM 697 C CA . CYS A 1 86 ? -18.999 -9.285 31.441 1.00 95.19 86 CYS A CA 1
ATOM 698 C C . CYS A 1 86 ? -18.715 -8.330 30.290 1.00 95.19 86 CYS A C 1
ATOM 700 O O . CYS A 1 86 ? -19.474 -7.391 30.059 1.00 95.19 86 CYS A O 1
ATOM 702 N N . VAL A 1 87 ? -17.716 -8.659 29.478 1.00 95.12 87 VAL A N 1
ATOM 703 C CA . VAL A 1 87 ? -17.569 -8.121 28.123 1.00 95.12 87 VAL A CA 1
ATOM 704 C C . VAL A 1 87 ? -18.608 -8.790 27.226 1.00 95.12 87 VAL A C 1
ATOM 706 O O . VAL A 1 87 ? -18.588 -10.006 27.045 1.00 95.12 87 VAL A O 1
ATOM 709 N N . ALA A 1 88 ? -19.524 -8.006 26.670 1.00 93.19 88 ALA A N 1
ATOM 710 C CA . ALA A 1 88 ? -20.548 -8.480 25.743 1.00 93.19 88 ALA A CA 1
ATOM 711 C C . ALA A 1 88 ? -20.156 -8.276 24.278 1.00 93.19 88 ALA A C 1
ATOM 713 O O . ALA A 1 88 ? -20.636 -9.000 23.411 1.00 93.19 88 ALA A O 1
ATOM 714 N N . GLN A 1 89 ? -19.294 -7.296 23.991 1.00 90.69 89 GLN A N 1
ATOM 715 C CA . GLN A 1 89 ? -18.923 -6.946 22.624 1.00 90.69 89 GLN A CA 1
ATOM 716 C C . GLN A 1 89 ? -17.541 -6.295 22.589 1.00 90.69 89 GLN A C 1
ATOM 718 O O . GLN A 1 89 ? -17.183 -5.537 23.492 1.00 90.69 89 GLN A O 1
ATOM 723 N N . LEU A 1 90 ? -16.780 -6.610 21.544 1.00 87.50 90 LEU A N 1
ATOM 724 C CA . LEU A 1 90 ? -15.484 -6.020 21.226 1.00 87.50 90 LEU A CA 1
ATOM 725 C C . LEU A 1 90 ? -15.538 -5.592 19.760 1.00 87.50 90 LEU A C 1
ATOM 727 O O . LEU A 1 90 ? -15.666 -6.450 18.887 1.00 87.50 90 LEU A O 1
ATOM 731 N N . GLU A 1 91 ? -15.453 -4.295 19.495 1.00 82.88 91 GLU A N 1
ATOM 732 C CA . GLU A 1 91 ? -15.482 -3.736 18.141 1.00 82.88 91 GLU A CA 1
ATOM 733 C C . GLU A 1 91 ? -14.241 -2.892 17.894 1.00 82.88 91 GLU A C 1
ATOM 735 O O . GLU A 1 91 ? -13.890 -2.039 18.704 1.00 82.88 91 GLU A O 1
ATOM 740 N N . GLU A 1 92 ? -13.563 -3.111 16.772 1.00 78.31 92 GLU A N 1
ATOM 741 C CA . GLU A 1 92 ? -12.552 -2.156 16.319 1.00 78.31 92 GLU A CA 1
ATOM 742 C C . GLU A 1 92 ? -13.246 -0.858 15.885 1.00 78.31 92 GLU A C 1
ATOM 744 O O . GLU A 1 92 ? -14.369 -0.883 15.375 1.00 78.31 92 GLU A O 1
ATOM 749 N N . ASP A 1 93 ? -12.595 0.287 16.107 1.00 81.56 93 ASP A N 1
ATOM 750 C CA . ASP A 1 93 ? -13.151 1.567 15.672 1.00 81.56 93 ASP A CA 1
ATOM 751 C C . ASP A 1 93 ? -13.375 1.560 14.151 1.00 81.56 93 ASP A C 1
ATOM 753 O O . ASP A 1 93 ? -12.442 1.401 13.358 1.00 81.56 93 ASP A O 1
ATOM 757 N N . ARG A 1 94 ? -14.637 1.720 13.741 1.00 83.62 94 ARG A N 1
ATOM 758 C CA . ARG A 1 94 ? -15.038 1.634 12.334 1.00 83.62 94 ARG A CA 1
ATOM 759 C C . ARG A 1 94 ? -14.329 2.676 11.468 1.00 83.62 94 ARG A C 1
ATOM 761 O O . ARG A 1 94 ? -13.974 2.365 10.335 1.00 83.62 94 ARG A O 1
ATOM 768 N N . VAL A 1 95 ? -14.095 3.883 11.986 1.00 89.44 95 VAL A N 1
ATOM 769 C CA . VAL A 1 95 ? -13.385 4.936 11.248 1.00 89.44 95 VAL A CA 1
ATOM 770 C C . VAL A 1 95 ? -11.923 4.544 11.067 1.00 89.44 95 VAL A C 1
ATOM 772 O O . VAL A 1 95 ? -11.396 4.679 9.965 1.00 89.44 95 VAL A O 1
ATOM 775 N N . LEU A 1 96 ? -11.276 4.008 12.105 1.00 89.12 96 LEU A N 1
ATOM 776 C CA . LEU A 1 96 ? -9.910 3.492 11.988 1.00 89.12 96 LEU A CA 1
ATOM 777 C C . LEU A 1 96 ? -9.818 2.369 10.944 1.00 89.12 96 LEU A C 1
ATOM 779 O O . LEU A 1 96 ? -8.930 2.402 10.091 1.00 89.12 96 LEU A O 1
ATOM 783 N N . ALA A 1 97 ? -10.748 1.412 10.971 1.00 88.69 97 ALA A N 1
ATOM 784 C CA . ALA A 1 97 ? -10.800 0.319 10.002 1.00 88.69 97 ALA A CA 1
ATOM 785 C C . ALA A 1 97 ? -11.008 0.831 8.563 1.00 88.69 97 ALA A C 1
ATOM 787 O O . ALA A 1 97 ? -10.343 0.373 7.631 1.00 88.69 97 ALA A O 1
ATOM 788 N N . GLU A 1 98 ? -11.884 1.822 8.374 1.00 93.25 98 GLU A N 1
ATOM 789 C CA . GLU A 1 98 ? -12.109 2.463 7.075 1.00 93.25 98 GLU A CA 1
ATOM 790 C C . GLU A 1 98 ? -10.855 3.212 6.588 1.00 93.25 98 GLU A C 1
ATOM 792 O O . GLU A 1 98 ? -10.451 3.032 5.437 1.00 93.25 98 GLU A O 1
ATOM 797 N N . LEU A 1 99 ? -10.179 3.979 7.452 1.00 95.25 99 LEU A N 1
ATOM 798 C CA . LEU A 1 99 ? -8.912 4.655 7.130 1.00 95.25 99 LEU A CA 1
ATOM 799 C C . LEU A 1 99 ? -7.804 3.657 6.766 1.00 95.25 99 LEU A C 1
ATOM 801 O O . LEU A 1 99 ? -7.082 3.862 5.789 1.00 95.25 99 LEU A O 1
ATOM 805 N N . GLN A 1 100 ? -7.690 2.552 7.503 1.00 94.19 100 GLN A N 1
ATOM 806 C CA . GLN A 1 100 ? -6.751 1.476 7.190 1.00 94.19 100 GLN A CA 1
ATOM 807 C C . GLN A 1 100 ? -7.056 0.858 5.817 1.00 94.19 100 GLN A C 1
ATOM 809 O O . GLN A 1 100 ? -6.143 0.632 5.022 1.00 94.19 100 GLN A O 1
ATOM 814 N N . GLY A 1 101 ? -8.335 0.645 5.495 1.00 95.25 101 GLY A N 1
ATOM 815 C CA . GLY A 1 101 ? -8.770 0.186 4.175 1.00 95.25 101 GLY A CA 1
ATOM 816 C C . GLY A 1 101 ? -8.365 1.143 3.049 1.00 95.25 101 GLY A C 1
ATOM 817 O O . GLY A 1 101 ? -7.883 0.698 2.006 1.00 95.25 101 GLY A O 1
ATOM 818 N N . GLN A 1 102 ? -8.484 2.455 3.270 1.00 97.56 102 GLN A N 1
ATOM 819 C CA . GLN A 1 102 ? -8.026 3.477 2.320 1.00 97.56 102 GLN A CA 1
ATOM 820 C C . GLN A 1 102 ? -6.506 3.412 2.096 1.00 97.56 102 GLN A C 1
ATOM 822 O O . GLN A 1 102 ? -6.057 3.461 0.950 1.00 97.56 102 GLN A O 1
ATOM 827 N N . VAL A 1 103 ? -5.714 3.225 3.157 1.00 97.81 103 VAL A N 1
ATOM 828 C CA . VAL A 1 103 ? -4.255 3.026 3.052 1.00 97.81 103 VAL A CA 1
ATOM 829 C C . VAL A 1 103 ? -3.917 1.774 2.243 1.00 97.81 103 VAL A C 1
ATOM 831 O O . VAL A 1 103 ? -3.105 1.839 1.322 1.00 97.81 103 VAL A O 1
ATOM 834 N N . VAL A 1 104 ? -4.567 0.642 2.525 1.00 97.38 104 VAL A N 1
ATOM 835 C CA . VAL A 1 104 ? -4.351 -0.605 1.771 1.00 97.38 104 VAL A CA 1
ATOM 836 C C . VAL A 1 104 ? -4.696 -0.425 0.290 1.00 97.38 104 VAL A C 1
ATOM 838 O O . VAL A 1 104 ? -3.968 -0.921 -0.570 1.00 97.38 104 VAL A O 1
ATOM 841 N N . ASN A 1 105 ? -5.773 0.295 -0.028 1.00 97.81 105 ASN A N 1
ATOM 842 C CA . ASN A 1 105 ? -6.157 0.571 -1.412 1.00 97.81 105 ASN A CA 1
ATOM 843 C C . ASN A 1 105 ? -5.131 1.455 -2.133 1.00 97.81 105 ASN A C 1
ATOM 845 O O . ASN A 1 105 ? -4.770 1.140 -3.266 1.00 97.81 105 ASN A O 1
ATOM 849 N N . LEU A 1 106 ? -4.610 2.497 -1.473 1.00 97.75 106 LEU A N 1
ATOM 850 C CA . LEU A 1 106 ? -3.536 3.328 -2.026 1.00 97.75 106 LEU A CA 1
ATOM 851 C C . LEU A 1 106 ? -2.294 2.488 -2.353 1.00 97.75 106 LEU A C 1
ATOM 853 O O . LEU A 1 106 ? -1.738 2.614 -3.441 1.00 97.75 106 LEU A O 1
ATOM 857 N N . LEU A 1 107 ? -1.880 1.603 -1.439 1.00 97.88 107 LEU A N 1
ATOM 858 C CA . LEU A 1 107 ? -0.727 0.722 -1.648 1.00 97.88 107 LEU A CA 1
ATOM 859 C C . LEU A 1 107 ? -0.965 -0.259 -2.803 1.00 97.88 107 LEU A C 1
ATOM 861 O O . LEU A 1 107 ? -0.086 -0.438 -3.641 1.00 97.88 107 LEU A O 1
ATOM 865 N N . LYS A 1 108 ? -2.157 -0.858 -2.907 1.00 97.81 108 LYS A N 1
ATOM 866 C CA . LYS A 1 108 ? -2.507 -1.722 -4.049 1.00 97.81 108 LYS A CA 1
ATOM 867 C C . LYS A 1 108 ? -2.437 -0.980 -5.378 1.00 97.81 108 LYS A C 1
ATOM 869 O O . LYS A 1 108 ? -1.984 -1.548 -6.365 1.00 97.81 108 LYS A O 1
ATOM 874 N N . GLU A 1 109 ? -2.883 0.272 -5.407 1.00 97.31 109 GLU A N 1
ATOM 875 C CA . GLU A 1 109 ? -2.814 1.102 -6.607 1.00 97.31 109 GLU A CA 1
ATOM 876 C C . GLU A 1 109 ? -1.368 1.451 -6.970 1.00 97.31 109 GLU A C 1
ATOM 878 O O . GLU A 1 109 ? -0.987 1.330 -8.133 1.00 97.31 109 GLU A O 1
ATOM 883 N N . MET A 1 110 ? -0.555 1.814 -5.976 1.00 96.69 110 MET A N 1
ATOM 884 C CA . MET A 1 110 ? 0.868 2.094 -6.156 1.00 96.69 110 MET A CA 1
ATOM 885 C C . MET A 1 110 ? 1.610 0.871 -6.714 1.00 96.69 110 MET A C 1
ATOM 887 O O . MET A 1 110 ? 2.385 0.987 -7.652 1.00 96.69 110 MET A O 1
ATOM 891 N N . TYR A 1 111 ? 1.324 -0.330 -6.212 1.00 96.62 111 TYR A N 1
ATOM 892 C CA . TYR A 1 111 ? 1.985 -1.565 -6.649 1.00 96.62 111 TYR A CA 1
ATOM 893 C C . TYR A 1 111 ? 1.214 -2.346 -7.719 1.00 96.62 111 TYR A C 1
ATOM 895 O O . TYR A 1 111 ? 1.455 -3.537 -7.900 1.00 96.62 111 TYR A O 1
ATOM 903 N N . ARG A 1 112 ? 0.313 -1.700 -8.470 1.00 96.06 112 ARG A N 1
ATOM 904 C CA . ARG A 1 112 ? -0.589 -2.368 -9.430 1.00 96.06 112 ARG A CA 1
ATOM 905 C C . ARG A 1 112 ? 0.098 -3.164 -10.543 1.00 96.06 112 ARG A C 1
ATOM 907 O O . ARG A 1 112 ? -0.520 -4.055 -11.112 1.00 96.06 112 ARG A O 1
ATOM 914 N N . HIS A 1 113 ? 1.342 -2.818 -10.877 1.00 95.88 113 HIS A N 1
ATOM 915 C CA . HIS A 1 113 ? 2.128 -3.515 -11.903 1.00 95.88 113 HIS A CA 1
ATOM 916 C C . HIS A 1 113 ? 2.897 -4.715 -11.348 1.00 95.88 113 HIS A C 1
ATOM 918 O O . HIS A 1 113 ? 3.389 -5.539 -12.110 1.00 95.88 113 HIS A O 1
ATOM 924 N N . TYR A 1 114 ? 3.005 -4.823 -10.028 1.00 96.62 114 TYR A N 1
ATOM 925 C CA . TYR A 1 114 ? 3.744 -5.876 -9.350 1.00 96.62 114 TYR A CA 1
ATOM 926 C C . TYR A 1 114 ? 2.807 -6.984 -8.876 1.00 96.62 114 TYR A C 1
ATOM 928 O O . TYR A 1 114 ? 1.615 -6.778 -8.639 1.00 96.62 114 TYR A O 1
ATOM 936 N N . GLN A 1 115 ? 3.370 -8.168 -8.649 1.00 96.69 115 GLN A N 1
ATOM 937 C CA . GLN A 1 115 ? 2.701 -9.174 -7.841 1.00 96.69 115 GLN A CA 1
ATOM 938 C C . GLN A 1 115 ? 2.896 -8.822 -6.365 1.00 96.69 115 GLN A C 1
ATOM 940 O O . GLN A 1 115 ? 3.990 -8.969 -5.817 1.00 96.69 115 GLN A O 1
ATOM 945 N N . ILE A 1 116 ? 1.821 -8.392 -5.713 1.00 97.25 116 ILE A N 1
ATOM 946 C CA . ILE A 1 116 ? 1.801 -8.165 -4.267 1.00 97.25 116 ILE A CA 1
ATOM 947 C C . ILE A 1 116 ? 1.723 -9.523 -3.561 1.00 97.25 116 ILE A C 1
ATOM 949 O O . ILE A 1 116 ? 0.792 -10.295 -3.788 1.00 97.25 116 ILE A O 1
ATOM 953 N N . LEU A 1 117 ? 2.699 -9.809 -2.701 1.00 96.12 117 LEU A N 1
ATOM 954 C CA . LEU A 1 117 ? 2.747 -11.023 -1.882 1.00 96.12 117 LEU A CA 1
ATOM 955 C C . LEU A 1 117 ? 2.079 -10.797 -0.524 1.00 96.12 117 LEU A C 1
ATOM 957 O O . LEU A 1 117 ? 1.344 -11.657 -0.045 1.00 96.12 117 LEU A O 1
ATOM 961 N N . SER A 1 118 ? 2.310 -9.635 0.088 1.00 94.56 118 SER A N 1
ATOM 962 C CA . SER A 1 118 ? 1.627 -9.224 1.313 1.00 94.56 118 SER A CA 1
ATOM 963 C C . SER A 1 118 ? 1.622 -7.705 1.479 1.00 94.56 118 SER A C 1
ATOM 965 O O . SER A 1 118 ? 2.491 -6.995 0.971 1.00 94.56 118 SER A O 1
ATOM 967 N N . ILE A 1 119 ? 0.625 -7.215 2.216 1.00 93.25 119 ILE A N 1
ATOM 968 C CA . ILE A 1 119 ? 0.559 -5.843 2.721 1.00 93.25 119 ILE A CA 1
ATOM 969 C C . ILE A 1 119 ? 0.347 -5.944 4.226 1.00 93.25 119 ILE A C 1
ATOM 971 O O . ILE A 1 119 ? -0.614 -6.575 4.670 1.00 93.25 119 ILE A O 1
ATOM 975 N N . ALA A 1 120 ? 1.223 -5.316 4.997 1.00 87.38 120 ALA A N 1
ATOM 976 C CA . ALA A 1 120 ? 1.050 -5.126 6.426 1.00 87.38 120 ALA A CA 1
ATOM 977 C C . ALA A 1 120 ? 0.866 -3.637 6.721 1.00 87.38 120 ALA A C 1
ATOM 979 O O . ALA A 1 120 ? 1.573 -2.782 6.187 1.00 87.38 120 ALA A O 1
ATOM 980 N N . THR A 1 121 ? -0.094 -3.329 7.587 1.00 88.56 121 THR A N 1
ATOM 981 C CA . THR A 1 121 ? -0.366 -1.969 8.056 1.00 88.56 121 THR A CA 1
ATOM 982 C C . THR A 1 121 ? -0.441 -1.989 9.571 1.00 88.56 121 THR A C 1
ATOM 984 O O . THR A 1 121 ? -1.265 -2.707 10.141 1.00 88.56 121 THR A O 1
ATOM 987 N N . ASN A 1 122 ? 0.395 -1.188 10.214 1.00 82.44 122 ASN A N 1
ATOM 988 C CA . ASN A 1 122 ? 0.430 -1.035 11.654 1.00 82.44 122 ASN A CA 1
ATOM 989 C C . ASN A 1 122 ? 0.060 0.403 12.031 1.00 82.44 122 ASN A C 1
ATOM 991 O O . ASN A 1 122 ? 0.762 1.340 11.656 1.00 82.44 122 ASN A O 1
ATOM 995 N N . CYS A 1 123 ? -1.041 0.576 12.760 1.00 85.31 123 CYS A N 1
ATOM 996 C CA . CYS A 1 123 ? -1.492 1.885 13.223 1.00 85.31 123 CYS A CA 1
ATOM 997 C C . CYS A 1 123 ? -0.568 2.384 14.340 1.00 85.31 123 CYS A C 1
ATOM 999 O O . CYS A 1 123 ? -0.533 1.808 15.421 1.00 85.31 123 CYS A O 1
ATOM 1001 N N . LEU A 1 124 ? 0.176 3.459 14.098 1.00 80.88 124 LEU A N 1
ATOM 1002 C CA . LEU A 1 124 ? 1.057 4.093 15.082 1.00 80.88 124 LEU A CA 1
ATOM 1003 C C . LEU A 1 124 ? 0.320 5.119 15.941 1.00 80.88 124 LEU A C 1
ATOM 1005 O O . LEU A 1 124 ? 0.617 5.273 17.123 1.00 80.88 124 LEU A O 1
ATOM 1009 N N . SER A 1 125 ? -0.640 5.824 15.349 1.00 83.38 125 SER A N 1
ATOM 1010 C CA . SER A 1 125 ? -1.507 6.757 16.056 1.00 83.38 125 SER A CA 1
ATOM 1011 C C . SER A 1 125 ? -2.864 6.834 15.375 1.00 83.38 125 SER A C 1
ATOM 1013 O O . SER A 1 125 ? -2.977 6.674 14.161 1.00 83.38 125 SER A O 1
ATOM 1015 N N . PHE A 1 126 ? -3.891 7.087 16.176 1.00 85.62 126 PHE A N 1
ATOM 1016 C CA . PHE A 1 126 ? -5.241 7.367 15.718 1.00 85.62 126 PHE A CA 1
ATOM 1017 C C . PHE A 1 126 ? -5.855 8.396 16.660 1.00 85.62 126 PHE A C 1
ATOM 1019 O O . PHE A 1 126 ? -5.739 8.262 17.880 1.00 85.62 126 PHE A O 1
ATOM 1026 N N . ALA A 1 127 ? -6.474 9.420 16.088 1.00 83.31 127 ALA A N 1
ATOM 1027 C CA . ALA A 1 127 ? -7.184 10.456 16.811 1.00 83.31 127 ALA A CA 1
ATOM 1028 C C . ALA A 1 127 ? -8.455 10.839 16.056 1.00 83.31 127 ALA A C 1
ATOM 1030 O O . ALA A 1 127 ? -8.481 10.906 14.823 1.00 83.31 127 ALA A O 1
ATOM 1031 N N . ARG A 1 128 ? -9.511 11.131 16.814 1.00 85.00 128 ARG A N 1
ATOM 1032 C CA . ARG A 1 128 ? -10.778 11.623 16.287 1.00 85.00 128 ARG A CA 1
ATOM 1033 C C . ARG A 1 128 ? -11.284 12.754 17.164 1.00 85.00 128 ARG A C 1
ATOM 1035 O O . ARG A 1 128 ? -11.631 12.543 18.321 1.00 85.00 128 ARG A O 1
ATOM 1042 N N . GLU A 1 129 ? -11.356 13.947 16.594 1.00 81.12 129 GLU A N 1
ATOM 1043 C CA . GLU A 1 129 ? -11.767 15.158 17.297 1.00 81.12 129 GLU A CA 1
ATOM 1044 C C . GLU A 1 129 ? -12.862 15.867 16.503 1.00 81.12 129 GLU A C 1
ATOM 1046 O O . GLU A 1 129 ? -12.674 16.293 15.359 1.00 81.12 129 GLU A O 1
ATOM 1051 N N . GLY A 1 130 ? -14.049 15.970 17.105 1.00 85.38 130 GLY A N 1
ATOM 1052 C CA . GLY A 1 130 ? -15.223 16.538 16.447 1.00 85.38 130 GLY A CA 1
ATOM 1053 C C . GLY A 1 130 ? -15.546 15.823 15.130 1.00 85.38 130 GLY A C 1
ATOM 1054 O O . GLY A 1 130 ? -15.864 14.636 15.120 1.00 85.38 130 GLY A O 1
ATOM 1055 N N . LYS A 1 131 ? -15.468 16.561 14.016 1.00 93.00 131 LYS A N 1
ATOM 1056 C CA . LYS A 1 131 ? -15.749 16.075 12.653 1.00 93.00 131 LYS A CA 1
ATOM 1057 C C . LYS A 1 131 ? -14.492 15.680 11.872 1.00 93.00 131 LYS A C 1
ATOM 1059 O O . LYS A 1 131 ? -14.516 15.684 10.646 1.00 93.00 131 LYS A O 1
ATOM 1064 N N . ARG A 1 132 ? -13.373 15.400 12.541 1.00 95.12 132 ARG A N 1
ATOM 1065 C CA . ARG A 1 132 ? -12.114 15.022 11.886 1.00 95.12 132 ARG A CA 1
ATOM 1066 C C . ARG A 1 132 ? -11.544 13.749 12.482 1.00 95.12 132 ARG A C 1
ATOM 1068 O O . ARG A 1 132 ? -11.615 13.545 13.691 1.00 95.12 132 ARG A O 1
ATOM 1075 N N . ALA A 1 133 ? -10.954 12.934 11.621 1.00 94.38 133 ALA A N 1
ATOM 1076 C CA . ALA A 1 133 ? -10.167 11.773 11.993 1.00 94.38 133 ALA A CA 1
ATOM 1077 C C . ALA A 1 133 ? -8.783 11.849 11.343 1.00 94.38 133 ALA A C 1
ATOM 1079 O O . ALA A 1 133 ? -8.645 12.270 10.190 1.00 94.38 133 ALA A O 1
ATOM 1080 N N . GLU A 1 134 ? -7.770 11.426 12.086 1.00 95.88 134 GLU A N 1
ATOM 1081 C CA . GLU A 1 134 ? -6.389 11.309 11.634 1.00 95.88 134 GLU A CA 1
ATOM 1082 C C . GLU A 1 134 ? -5.811 9.980 12.120 1.00 95.88 134 GLU A C 1
ATOM 1084 O O . GLU A 1 134 ? -6.037 9.569 13.258 1.00 95.88 134 GLU A O 1
ATOM 1089 N N . ALA A 1 135 ? -5.052 9.313 11.256 1.00 93.88 135 ALA A N 1
ATOM 1090 C CA . ALA A 1 135 ? -4.282 8.134 11.617 1.00 93.88 135 ALA A CA 1
ATOM 1091 C C . ALA A 1 135 ? -2.902 8.164 10.960 1.00 93.88 135 ALA A C 1
ATOM 1093 O O . ALA A 1 135 ? -2.740 8.673 9.849 1.00 93.88 135 ALA A O 1
ATOM 1094 N N . ILE A 1 136 ? -1.917 7.578 11.632 1.00 94.25 136 ILE A N 1
ATOM 1095 C CA . ILE A 1 136 ? -0.581 7.331 11.090 1.00 94.25 136 ILE A CA 1
ATOM 1096 C C . ILE A 1 136 ? -0.359 5.827 11.047 1.00 94.25 136 ILE A C 1
ATOM 1098 O O . ILE A 1 136 ? -0.535 5.142 12.052 1.00 94.25 136 ILE A O 1
ATOM 1102 N N . PHE A 1 137 ? 0.081 5.321 9.900 1.00 93.00 137 PHE A N 1
ATOM 1103 C CA . PHE A 1 137 ? 0.387 3.917 9.682 1.00 93.00 137 PHE A CA 1
ATOM 1104 C C . PHE A 1 137 ? 1.852 3.731 9.292 1.00 93.00 137 PHE A C 1
ATOM 1106 O O . PHE A 1 137 ? 2.328 4.362 8.350 1.00 93.00 137 PHE A O 1
ATOM 1113 N N . ALA A 1 138 ? 2.543 2.810 9.961 1.00 91.12 138 ALA A N 1
ATOM 1114 C CA . ALA A 1 138 ? 3.708 2.151 9.385 1.00 91.12 138 ALA A CA 1
ATOM 1115 C C . ALA A 1 138 ? 3.207 1.057 8.442 1.00 91.12 138 ALA A C 1
ATOM 1117 O O . ALA A 1 138 ? 2.377 0.229 8.828 1.00 91.12 138 ALA A O 1
ATOM 1118 N N . THR A 1 139 ? 3.687 1.056 7.208 1.00 94.44 139 THR A N 1
ATOM 1119 C CA . THR A 1 139 ? 3.250 0.111 6.182 1.00 94.44 139 THR A CA 1
ATOM 1120 C C . THR A 1 139 ? 4.434 -0.637 5.608 1.00 94.44 139 THR A C 1
ATOM 1122 O O . THR A 1 139 ? 5.518 -0.072 5.481 1.00 94.44 139 THR A O 1
ATOM 1125 N N . GLN A 1 140 ? 4.199 -1.896 5.259 1.00 95.38 140 GLN A N 1
ATOM 1126 C CA . GLN A 1 140 ? 5.153 -2.756 4.578 1.00 95.38 140 GLN A CA 1
ATOM 1127 C C . GLN A 1 140 ? 4.431 -3.445 3.423 1.00 95.38 140 GLN A C 1
ATOM 1129 O O . GLN A 1 140 ? 3.372 -4.050 3.614 1.00 95.38 140 GLN A O 1
ATOM 1134 N N . VAL A 1 141 ? 5.000 -3.359 2.226 1.00 97.12 141 VAL A N 1
ATOM 1135 C CA . VAL A 1 141 ? 4.536 -4.088 1.046 1.00 97.12 141 VAL A CA 1
ATOM 1136 C C . VAL A 1 141 ? 5.641 -5.022 0.602 1.00 97.12 141 VAL A C 1
ATOM 1138 O O . VAL A 1 141 ? 6.735 -4.577 0.260 1.00 97.12 141 VAL A O 1
ATOM 1141 N N . ARG A 1 142 ? 5.342 -6.319 0.585 1.00 97.00 142 ARG A N 1
ATOM 1142 C CA . ARG A 1 142 ? 6.216 -7.327 -0.006 1.00 97.00 142 ARG A CA 1
ATOM 1143 C C . ARG A 1 142 ? 5.701 -7.666 -1.393 1.00 97.00 142 ARG A C 1
ATOM 1145 O O . ARG A 1 142 ? 4.533 -8.029 -1.554 1.00 97.00 142 ARG A O 1
ATOM 1152 N N . HIS A 1 143 ? 6.562 -7.554 -2.389 1.00 96.88 143 HIS A N 1
ATOM 1153 C CA . HIS A 1 143 ? 6.181 -7.617 -3.795 1.00 96.88 143 HIS A CA 1
ATOM 1154 C C . HIS A 1 143 ? 7.309 -8.172 -4.661 1.00 96.88 143 HIS A C 1
ATOM 1156 O O . HIS A 1 143 ? 8.434 -8.334 -4.198 1.00 96.88 143 HIS A O 1
ATOM 1162 N N . ARG A 1 144 ? 6.992 -8.498 -5.911 1.00 96.38 144 ARG A N 1
ATOM 1163 C CA . ARG A 1 144 ? 7.960 -8.886 -6.944 1.00 96.38 144 ARG A CA 1
ATOM 1164 C C . ARG A 1 144 ? 7.412 -8.579 -8.331 1.00 96.38 144 ARG A C 1
ATOM 1166 O O . ARG A 1 144 ? 6.212 -8.317 -8.476 1.00 96.38 144 ARG A O 1
ATOM 1173 N N . ILE A 1 145 ? 8.248 -8.669 -9.357 1.00 96.75 145 ILE A N 1
ATOM 1174 C CA . ILE A 1 145 ? 7.761 -8.617 -10.739 1.00 96.75 145 ILE A CA 1
ATOM 1175 C C . ILE A 1 145 ? 6.938 -9.883 -11.030 1.00 96.75 145 ILE A C 1
ATOM 1177 O O . ILE A 1 145 ? 7.396 -11.004 -10.821 1.00 96.75 145 ILE A O 1
ATOM 1181 N N . GLY A 1 146 ? 5.690 -9.688 -11.469 1.00 94.94 146 GLY A N 1
ATOM 1182 C CA . GLY A 1 146 ? 4.675 -10.743 -11.593 1.00 94.94 146 GLY A CA 1
ATOM 1183 C C . GLY A 1 146 ? 4.378 -11.232 -13.010 1.00 94.94 146 GLY A C 1
ATOM 1184 O O . GLY A 1 146 ? 3.406 -11.961 -13.192 1.00 94.94 146 GLY A O 1
ATOM 1185 N N . VAL A 1 147 ? 5.144 -10.792 -14.009 1.00 96.12 147 VAL A N 1
ATOM 1186 C CA . VAL A 1 147 ? 4.942 -11.165 -15.421 1.00 96.12 147 VAL A CA 1
ATOM 1187 C C . VAL A 1 147 ? 5.581 -12.520 -15.749 1.00 96.12 147 VAL A C 1
ATOM 1189 O O . VAL A 1 147 ? 6.421 -13.001 -14.990 1.00 96.12 147 VAL A O 1
ATOM 1192 N N . ALA A 1 148 ? 5.207 -13.157 -16.864 1.00 95.50 148 ALA A N 1
ATOM 1193 C CA . ALA A 1 148 ? 5.708 -14.497 -17.196 1.00 95.50 148 ALA A CA 1
ATOM 1194 C C . ALA A 1 148 ? 7.156 -14.485 -17.717 1.00 95.50 148 ALA A C 1
ATOM 1196 O O . ALA A 1 148 ? 7.888 -15.465 -17.567 1.00 95.50 148 ALA A O 1
ATOM 1197 N N . SER A 1 149 ? 7.585 -13.377 -18.321 1.00 97.12 149 SER A N 1
ATOM 1198 C CA . SER A 1 149 ? 8.954 -13.177 -18.797 1.00 97.12 149 SER A CA 1
ATOM 1199 C C . SER A 1 149 ? 9.357 -11.702 -18.713 1.00 97.12 149 SER A C 1
ATOM 1201 O O . SER A 1 149 ? 8.478 -10.839 -18.748 1.00 97.12 149 SER A O 1
ATOM 1203 N N . PRO A 1 150 ? 10.662 -11.370 -18.691 1.00 97.88 150 PRO A N 1
ATOM 1204 C CA . PRO A 1 150 ? 11.095 -9.974 -18.663 1.00 97.88 150 PRO A CA 1
ATOM 1205 C C . PRO A 1 150 ? 10.548 -9.134 -19.817 1.00 97.88 150 PRO A C 1
ATOM 1207 O O . PRO A 1 150 ? 10.266 -7.957 -19.631 1.00 97.88 150 PRO A O 1
ATOM 1210 N N . SER A 1 151 ? 10.344 -9.734 -20.994 1.00 97.38 151 SER A N 1
ATOM 1211 C CA . SER A 1 151 ? 9.804 -9.044 -22.174 1.00 97.38 151 SER A CA 1
ATOM 1212 C C . SER A 1 151 ? 8.366 -8.536 -22.005 1.00 97.38 151 SER A C 1
ATOM 1214 O O . SER A 1 151 ? 7.948 -7.628 -22.719 1.00 97.38 151 SER A O 1
ATOM 1216 N N . GLU A 1 152 ? 7.621 -9.078 -21.040 1.00 97.56 152 GLU A N 1
ATOM 1217 C CA . GLU A 1 152 ? 6.269 -8.630 -20.696 1.00 97.56 152 GLU A CA 1
ATOM 1218 C C . GLU A 1 152 ? 6.268 -7.481 -19.679 1.00 97.56 152 GLU A C 1
ATOM 1220 O O . GLU A 1 152 ? 5.234 -6.844 -19.471 1.00 97.56 152 GLU A O 1
ATOM 1225 N N . TRP A 1 153 ? 7.408 -7.185 -19.046 1.00 97.94 153 TRP A N 1
ATOM 1226 C CA . TRP A 1 153 ? 7.516 -6.041 -18.148 1.00 97.94 153 TRP A CA 1
ATOM 1227 C C . TRP A 1 153 ? 7.392 -4.742 -18.958 1.00 97.94 153 TRP A C 1
ATOM 1229 O O . TRP A 1 153 ? 8.170 -4.565 -19.900 1.00 97.94 153 TRP A O 1
ATOM 1239 N N . PRO A 1 154 ? 6.482 -3.803 -18.615 1.00 97.94 154 PRO A N 1
ATOM 1240 C CA . PRO A 1 154 ? 6.170 -2.658 -19.474 1.00 97.94 154 PRO A CA 1
ATOM 1241 C C . PRO A 1 154 ? 7.399 -1.869 -19.938 1.00 97.94 154 PRO A C 1
ATOM 1243 O O . PRO A 1 154 ? 7.575 -1.623 -21.127 1.00 97.94 154 PRO A O 1
ATOM 1246 N N . VAL A 1 155 ? 8.322 -1.549 -19.028 1.00 97.94 155 VAL A N 1
ATOM 1247 C CA . VAL A 1 155 ? 9.529 -0.793 -19.400 1.00 97.94 155 VAL A CA 1
ATOM 1248 C C . VAL A 1 155 ? 10.417 -1.597 -20.356 1.00 97.94 155 VAL A C 1
ATOM 1250 O O . VAL A 1 155 ? 10.940 -1.055 -21.326 1.00 97.94 155 VAL A O 1
ATOM 1253 N N . GLN A 1 156 ? 10.561 -2.904 -20.138 1.00 98.44 156 GLN A N 1
ATOM 1254 C CA . GLN A 1 156 ? 11.386 -3.753 -20.997 1.00 98.44 156 GLN A CA 1
ATOM 1255 C C . GLN A 1 156 ? 10.770 -3.949 -22.379 1.00 98.44 156 GLN A C 1
ATOM 1257 O O . GLN A 1 156 ? 11.476 -3.887 -23.384 1.00 98.44 156 GLN A O 1
ATOM 1262 N N . LYS A 1 157 ? 9.449 -4.108 -22.437 1.00 98.38 157 LYS A N 1
ATOM 1263 C CA . LYS A 1 157 ? 8.689 -4.159 -23.682 1.00 98.38 157 LYS A CA 1
ATOM 1264 C C . LYS A 1 157 ? 8.915 -2.906 -24.530 1.00 98.38 157 LYS A C 1
ATOM 1266 O O . LYS A 1 157 ? 9.152 -3.016 -25.729 1.00 98.38 157 LYS A O 1
ATOM 1271 N N . GLY A 1 158 ? 8.940 -1.731 -23.898 1.00 98.56 158 GLY A N 1
ATOM 1272 C CA . GLY A 1 158 ? 9.309 -0.468 -24.540 1.00 98.56 158 GLY A CA 1
ATOM 1273 C C . GLY A 1 158 ? 10.705 -0.474 -25.166 1.00 98.56 158 GLY A C 1
ATOM 1274 O O . GLY A 1 158 ? 10.874 -0.066 -26.316 1.00 98.56 158 GLY A O 1
ATOM 1275 N N . ARG A 1 159 ? 11.705 -0.987 -24.436 1.00 98.75 159 ARG A N 1
ATOM 1276 C CA . ARG A 1 159 ? 13.092 -1.090 -24.925 1.00 98.75 159 ARG A CA 1
ATOM 1277 C C . ARG A 1 159 ? 13.207 -2.021 -26.132 1.00 98.75 159 ARG A C 1
ATOM 1279 O O . ARG A 1 159 ? 13.855 -1.669 -27.115 1.00 98.75 159 ARG A O 1
ATOM 1286 N N . ILE A 1 160 ? 12.552 -3.181 -26.071 1.00 98.69 160 ILE A N 1
ATOM 1287 C CA . ILE A 1 160 ? 12.514 -4.157 -27.171 1.00 98.69 160 ILE A CA 1
ATOM 1288 C C . ILE A 1 160 ? 11.849 -3.535 -28.403 1.00 98.69 160 ILE A C 1
ATOM 1290 O O . ILE A 1 160 ? 12.435 -3.548 -29.485 1.00 98.69 160 ILE A O 1
ATOM 1294 N N . LYS A 1 161 ? 10.686 -2.898 -28.219 1.00 98.62 161 LYS A N 1
ATOM 1295 C CA . LYS A 1 161 ? 9.950 -2.221 -29.291 1.00 98.62 161 LYS A CA 1
ATOM 1296 C C . LYS A 1 161 ? 10.793 -1.156 -30.000 1.00 98.62 161 LYS A C 1
ATOM 1298 O O . LYS A 1 161 ? 10.770 -1.079 -31.225 1.00 98.62 161 LYS A O 1
ATOM 1303 N N . PHE A 1 162 ? 11.577 -0.366 -29.258 1.00 98.69 162 PHE A N 1
ATOM 1304 C CA . PHE A 1 162 ? 12.492 0.611 -29.860 1.00 98.69 162 PHE A CA 1
ATOM 1305 C C . PHE A 1 162 ? 13.471 -0.042 -30.836 1.00 98.69 162 PHE A C 1
ATOM 1307 O O . PHE A 1 162 ? 13.641 0.449 -31.956 1.00 98.69 162 PHE A O 1
ATOM 1314 N N . LEU A 1 163 ? 14.107 -1.142 -30.426 1.00 98.31 163 LEU A N 1
ATOM 1315 C CA . LEU A 1 163 ? 15.060 -1.847 -31.275 1.00 98.31 163 LEU A CA 1
ATOM 1316 C C . LEU A 1 163 ? 14.373 -2.410 -32.522 1.00 98.31 163 LEU A C 1
ATOM 1318 O O . LEU A 1 163 ? 14.894 -2.243 -33.622 1.00 98.31 163 LEU A O 1
ATOM 1322 N N . GLU A 1 164 ? 13.206 -3.037 -32.372 1.00 98.12 164 GLU A N 1
ATOM 1323 C CA . GLU A 1 164 ? 12.440 -3.615 -33.484 1.00 98.12 164 GLU A CA 1
ATOM 1324 C C . GLU A 1 164 ? 12.061 -2.567 -34.540 1.00 98.12 164 GLU A C 1
ATOM 1326 O O . GLU A 1 164 ? 12.270 -2.786 -35.734 1.00 98.12 164 GLU A O 1
ATOM 1331 N N . GLU A 1 165 ? 11.569 -1.403 -34.112 1.00 98.19 165 GLU A N 1
ATOM 1332 C CA . GLU A 1 165 ? 11.099 -0.344 -35.016 1.00 98.19 165 GLU A CA 1
ATOM 1333 C C . GLU A 1 165 ? 12.238 0.454 -35.673 1.00 98.19 165 GLU A C 1
ATOM 1335 O O . GLU A 1 165 ? 12.049 1.043 -36.744 1.00 98.19 165 GLU A O 1
ATOM 1340 N N . ASN A 1 166 ? 13.427 0.487 -35.060 1.00 97.81 166 ASN A N 1
ATOM 1341 C CA . ASN A 1 166 ? 14.531 1.345 -35.505 1.00 97.81 166 ASN A CA 1
ATOM 1342 C C . ASN A 1 166 ? 15.757 0.586 -36.013 1.00 97.81 166 ASN A C 1
ATOM 1344 O O . ASN A 1 166 ? 16.662 1.228 -36.544 1.00 97.81 166 ASN A O 1
ATOM 1348 N N . ARG A 1 167 ? 15.795 -0.752 -35.945 1.00 96.56 167 ARG A N 1
ATOM 1349 C CA . ARG A 1 167 ? 16.965 -1.559 -36.347 1.00 96.56 167 ARG A CA 1
ATOM 1350 C C . ARG A 1 167 ? 17.523 -1.192 -37.726 1.00 96.56 167 ARG A C 1
ATOM 1352 O O . ARG A 1 167 ? 18.734 -1.138 -37.883 1.00 96.56 167 ARG A O 1
ATOM 1359 N N . SER A 1 168 ? 16.673 -0.908 -38.714 1.00 96.88 168 SER A N 1
ATOM 1360 C CA . SER A 1 168 ? 17.103 -0.537 -40.076 1.00 96.88 168 SER A CA 1
ATOM 1361 C C . SER A 1 168 ? 17.730 0.859 -40.193 1.00 96.88 168 SER A C 1
ATOM 1363 O O . SER A 1 168 ? 18.361 1.159 -41.203 1.00 96.88 168 SER A O 1
ATOM 1365 N N . LYS A 1 169 ? 17.548 1.714 -39.182 1.00 95.88 169 LYS A N 1
ATOM 1366 C CA .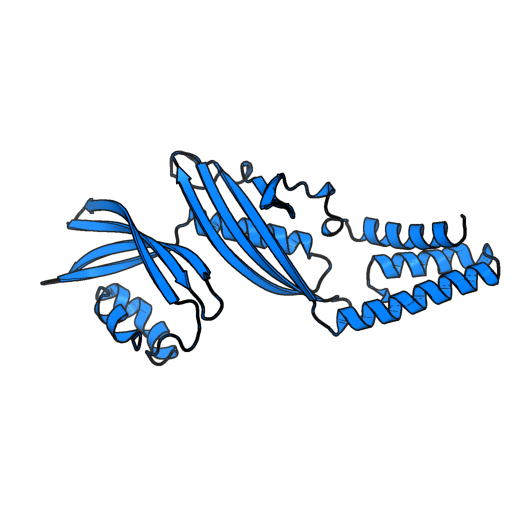 LYS A 1 169 ? 18.030 3.103 -39.132 1.00 95.88 169 LYS A CA 1
ATOM 1367 C C . LYS A 1 169 ? 19.254 3.275 -38.231 1.00 95.88 169 LYS A C 1
ATOM 1369 O O . LYS A 1 169 ? 19.890 4.323 -38.275 1.00 95.88 169 LYS A O 1
ATOM 1374 N N . LEU A 1 170 ? 19.560 2.280 -37.401 1.00 97.12 170 LEU A N 1
ATOM 1375 C CA . LEU A 1 170 ? 20.669 2.315 -36.453 1.00 97.12 170 LEU A CA 1
ATOM 1376 C C . LEU A 1 170 ? 21.960 1.797 -37.090 1.00 97.12 170 LEU A C 1
ATOM 1378 O O . LEU A 1 170 ? 21.957 0.887 -37.919 1.00 97.12 170 LEU A O 1
ATOM 1382 N N . THR A 1 171 ? 23.087 2.354 -36.656 1.00 97.94 171 THR A N 1
ATOM 1383 C CA . THR A 1 171 ? 24.407 1.793 -36.965 1.00 97.94 171 THR A CA 1
ATOM 1384 C C . THR A 1 171 ? 24.623 0.468 -36.221 1.00 97.94 171 THR A C 1
ATOM 1386 O O . THR A 1 171 ? 24.008 0.247 -35.175 1.00 97.94 171 THR A O 1
ATOM 1389 N N . PRO A 1 172 ? 25.537 -0.406 -36.687 1.00 98.12 172 PRO A N 1
ATOM 1390 C CA . PRO A 1 172 ? 25.865 -1.644 -35.975 1.00 98.12 172 PRO A CA 1
ATOM 1391 C C . PRO A 1 172 ? 26.274 -1.425 -34.512 1.00 98.12 172 PRO A C 1
ATOM 1393 O O . PRO A 1 172 ? 25.903 -2.209 -33.645 1.00 98.12 172 PRO A O 1
ATOM 1396 N N . GLU A 1 173 ? 26.989 -0.335 -34.225 1.00 97.69 173 GLU A N 1
ATOM 1397 C CA . GLU A 1 173 ? 27.408 0.005 -32.863 1.00 97.69 173 GLU A CA 1
ATOM 1398 C C . GLU A 1 173 ? 26.227 0.438 -31.980 1.00 97.69 173 GLU A C 1
ATOM 1400 O O . GLU A 1 173 ? 26.115 -0.007 -30.842 1.00 97.69 173 GLU A O 1
ATOM 1405 N N . GLN A 1 174 ? 25.295 1.238 -32.506 1.00 98.12 174 GLN A N 1
ATOM 1406 C CA . GLN A 1 174 ? 24.076 1.605 -31.774 1.00 98.12 174 GLN A CA 1
ATOM 1407 C C . GLN A 1 174 ? 23.179 0.389 -31.512 1.00 98.12 174 GLN A C 1
ATOM 1409 O O . GLN A 1 174 ? 22.618 0.267 -30.425 1.00 98.12 174 GLN A O 1
ATOM 1414 N N . ILE A 1 175 ? 23.061 -0.529 -32.481 1.00 98.38 175 ILE A N 1
ATOM 1415 C CA . ILE A 1 175 ? 22.340 -1.798 -32.291 1.00 98.38 175 ILE A CA 1
ATOM 1416 C C . ILE A 1 175 ? 22.967 -2.576 -31.134 1.00 98.38 175 ILE A C 1
ATOM 1418 O O . ILE A 1 175 ? 22.247 -2.963 -30.217 1.00 98.38 175 ILE A O 1
ATOM 1422 N N . ARG A 1 176 ? 24.298 -2.732 -31.137 1.00 98.25 176 ARG A N 1
ATOM 1423 C CA . ARG A 1 176 ? 25.036 -3.427 -30.074 1.00 98.25 176 ARG A CA 1
ATOM 1424 C C . ARG A 1 176 ? 24.767 -2.812 -28.698 1.00 98.25 176 ARG A C 1
ATOM 1426 O O . ARG A 1 176 ? 24.459 -3.540 -27.763 1.00 98.25 176 ARG A O 1
ATOM 1433 N N . GLN A 1 177 ? 24.816 -1.484 -28.578 1.00 98.06 177 GLN A N 1
ATOM 1434 C CA . GLN A 1 177 ? 24.549 -0.782 -27.314 1.00 98.06 177 GLN A CA 1
ATOM 1435 C C . GLN A 1 177 ? 23.128 -1.024 -26.789 1.00 98.06 177 GLN A C 1
ATOM 1437 O O . GLN A 1 177 ? 22.935 -1.257 -25.594 1.00 98.06 177 GLN A O 1
ATOM 1442 N N . VAL A 1 178 ? 22.126 -0.986 -27.671 1.00 98.31 178 VAL A N 1
ATOM 1443 C CA . VAL A 1 178 ? 20.727 -1.248 -27.302 1.00 98.31 178 VAL A CA 1
ATOM 1444 C C . VAL A 1 178 ? 20.534 -2.712 -26.908 1.00 98.31 178 VAL A C 1
ATOM 1446 O O . VAL A 1 178 ? 19.910 -2.983 -25.884 1.00 98.31 178 VAL A O 1
ATOM 1449 N N . GLU A 1 179 ? 21.094 -3.657 -27.665 1.00 98.56 179 GLU A N 1
ATOM 1450 C CA . GLU A 1 179 ? 21.044 -5.092 -27.351 1.00 98.56 179 GLU A CA 1
ATOM 1451 C C . GLU A 1 179 ? 21.697 -5.401 -25.998 1.00 98.56 179 GLU A C 1
ATOM 1453 O O . GLU A 1 179 ? 21.100 -6.097 -25.176 1.00 98.56 179 GLU A O 1
ATOM 1458 N N . GLU A 1 180 ? 22.871 -4.831 -25.717 1.00 98.44 180 GLU A N 1
ATOM 1459 C CA . GLU A 1 180 ? 23.553 -4.964 -24.424 1.00 98.44 180 GLU A CA 1
ATOM 1460 C C . GLU A 1 180 ? 22.704 -4.400 -23.279 1.00 98.44 180 GLU A C 1
ATOM 1462 O O . GLU A 1 180 ? 22.584 -5.025 -22.222 1.00 98.44 180 GLU A O 1
ATOM 1467 N N . LYS A 1 181 ? 22.053 -3.248 -23.486 1.00 98.31 181 LYS A N 1
ATOM 1468 C CA . LYS A 1 181 ? 21.182 -2.636 -22.476 1.00 98.31 181 LYS A CA 1
ATOM 1469 C C . LYS A 1 181 ? 19.911 -3.450 -22.225 1.00 98.31 181 LYS A C 1
ATOM 1471 O O . LYS A 1 181 ? 19.495 -3.574 -21.072 1.00 98.31 181 LYS A O 1
ATOM 1476 N N . ILE A 1 182 ? 19.307 -4.008 -23.275 1.00 98.62 182 ILE A N 1
ATOM 1477 C CA . ILE A 1 182 ? 18.158 -4.919 -23.179 1.00 98.62 182 ILE A CA 1
ATOM 1478 C C . ILE A 1 182 ? 18.562 -6.185 -22.423 1.00 98.62 182 ILE A C 1
ATOM 1480 O O . ILE A 1 182 ? 17.850 -6.571 -21.498 1.00 98.62 182 ILE A O 1
ATOM 1484 N N . ALA A 1 183 ? 19.700 -6.794 -22.765 1.00 98.50 183 ALA A N 1
ATOM 1485 C CA . ALA A 1 183 ? 20.198 -8.006 -22.118 1.00 98.50 183 ALA A CA 1
ATOM 1486 C C . ALA A 1 183 ? 20.524 -7.783 -20.633 1.00 98.50 183 ALA A C 1
ATOM 1488 O O . ALA A 1 183 ? 20.180 -8.619 -19.801 1.00 98.50 183 ALA A O 1
ATOM 1489 N N . PHE A 1 184 ? 21.125 -6.639 -20.290 1.00 98.25 184 PHE A N 1
ATOM 1490 C CA . PHE A 1 184 ? 21.350 -6.239 -18.900 1.00 98.25 184 PHE A CA 1
ATOM 1491 C C . PHE A 1 184 ? 20.034 -6.192 -18.114 1.00 98.25 184 PHE A C 1
ATOM 1493 O O . PHE A 1 184 ? 19.903 -6.836 -17.076 1.00 98.25 184 PHE A O 1
ATOM 1500 N N . TRP A 1 185 ? 19.032 -5.473 -18.626 1.00 98.19 185 TRP A N 1
ATOM 1501 C CA . TRP A 1 185 ? 17.748 -5.360 -17.936 1.00 98.19 185 TRP A CA 1
ATOM 1502 C C . TRP A 1 185 ? 16.958 -6.669 -17.914 1.00 98.19 185 TRP A C 1
ATOM 1504 O O . TRP A 1 185 ? 16.231 -6.901 -16.955 1.00 98.19 185 TRP A O 1
ATOM 1514 N N . ASP A 1 186 ? 17.109 -7.542 -18.914 1.00 98.38 186 ASP A N 1
ATOM 1515 C CA . ASP A 1 186 ? 16.520 -8.885 -18.890 1.00 98.38 186 ASP A CA 1
ATOM 1516 C C . ASP A 1 186 ? 17.016 -9.675 -17.668 1.00 98.38 186 ASP A C 1
ATOM 1518 O O . ASP A 1 186 ? 16.208 -10.271 -16.957 1.00 98.38 186 ASP A O 1
ATOM 1522 N N . GLN A 1 187 ? 18.318 -9.609 -17.366 1.00 97.44 187 GLN A N 1
ATOM 1523 C CA . GLN A 1 187 ? 18.905 -10.255 -16.187 1.00 97.44 187 GLN A CA 1
ATOM 1524 C C . GLN A 1 187 ? 18.422 -9.628 -14.873 1.00 97.44 187 GLN A C 1
ATOM 1526 O O . GLN A 1 187 ? 18.005 -10.361 -13.973 1.00 97.44 187 GLN A O 1
ATOM 1531 N N . GLU A 1 188 ? 18.416 -8.296 -14.771 1.00 96.88 188 GLU A N 1
ATOM 1532 C CA . GLU A 1 188 ? 17.951 -7.603 -13.558 1.00 96.88 188 GLU A CA 1
ATOM 1533 C C . GLU A 1 188 ? 16.472 -7.897 -13.272 1.00 96.88 188 GLU A C 1
ATOM 1535 O O . GLU A 1 188 ? 16.101 -8.227 -12.146 1.00 96.88 188 GLU A O 1
ATOM 1540 N N . ILE A 1 189 ? 15.626 -7.887 -14.304 1.00 97.25 189 ILE A N 1
ATOM 1541 C CA . ILE A 1 189 ? 14.202 -8.202 -14.160 1.00 97.25 189 ILE A CA 1
ATOM 1542 C C . ILE A 1 189 ? 14.009 -9.658 -13.728 1.00 97.25 189 ILE A C 1
ATOM 1544 O O . ILE A 1 189 ? 13.195 -9.913 -12.845 1.00 97.25 189 ILE A O 1
ATOM 1548 N N . ARG A 1 190 ? 14.762 -10.622 -14.281 1.00 97.06 190 ARG A N 1
ATOM 1549 C CA . ARG A 1 190 ? 14.692 -12.026 -13.821 1.00 97.06 190 ARG A CA 1
ATOM 1550 C C . ARG A 1 190 ? 15.010 -12.149 -12.340 1.00 97.06 190 ARG A C 1
ATOM 1552 O O . ARG A 1 190 ? 14.303 -12.853 -11.623 1.00 97.06 190 ARG A O 1
ATOM 1559 N N . ARG A 1 191 ? 16.030 -11.433 -11.871 1.00 94.88 191 ARG A N 1
ATOM 1560 C CA . ARG A 1 191 ? 16.378 -11.411 -10.451 1.00 94.88 191 ARG A CA 1
ATOM 1561 C C . ARG A 1 191 ? 15.220 -10.882 -9.601 1.00 94.88 191 ARG A C 1
ATOM 1563 O O . ARG A 1 191 ? 14.880 -11.512 -8.603 1.00 94.88 191 ARG A O 1
ATOM 1570 N N . GLU A 1 192 ? 14.585 -9.784 -10.006 1.00 93.75 192 GLU A N 1
ATOM 1571 C CA . GLU A 1 192 ? 13.424 -9.201 -9.309 1.00 93.75 192 GLU A CA 1
ATOM 1572 C C . GLU A 1 192 ? 12.134 -10.040 -9.427 1.00 93.75 192 GLU A C 1
ATOM 1574 O O . GLU A 1 192 ? 11.225 -9.916 -8.604 1.00 93.75 192 GLU A O 1
ATOM 1579 N N . MET A 1 193 ? 12.023 -10.912 -10.433 1.00 95.88 193 MET A N 1
ATOM 1580 C CA . MET A 1 193 ? 10.945 -11.906 -10.533 1.00 95.88 193 MET A CA 1
ATOM 1581 C C . MET A 1 193 ? 11.124 -13.048 -9.519 1.00 95.88 193 MET A C 1
ATOM 1583 O O . MET A 1 193 ? 10.145 -13.598 -9.004 1.00 95.88 193 MET A O 1
ATOM 1587 N N . GLU A 1 194 ? 12.368 -13.427 -9.228 1.00 94.00 194 GLU A N 1
ATOM 1588 C CA . GLU A 1 194 ? 12.696 -14.520 -8.308 1.00 94.00 194 GLU A CA 1
ATOM 1589 C C . GLU A 1 194 ? 12.752 -14.064 -6.848 1.00 94.00 194 GLU A C 1
ATOM 1591 O O . GLU A 1 194 ? 12.270 -14.773 -5.960 1.00 94.00 194 GLU A O 1
ATOM 1596 N N . GLN A 1 195 ? 13.323 -12.886 -6.595 1.00 93.94 195 GLN A N 1
ATOM 1597 C CA . GLN A 1 195 ? 13.584 -12.360 -5.258 1.00 93.94 195 GLN A CA 1
ATOM 1598 C C . GLN A 1 195 ? 12.549 -11.291 -4.894 1.00 93.94 195 GLN A C 1
ATOM 1600 O O . GLN A 1 195 ? 12.554 -10.216 -5.489 1.00 93.94 195 GLN A O 1
ATOM 1605 N N . PRO A 1 196 ? 11.666 -11.552 -3.911 1.00 93.44 196 PRO A N 1
ATOM 1606 C CA . PRO A 1 196 ? 10.759 -10.531 -3.418 1.00 93.44 196 PRO A CA 1
ATOM 1607 C C . PRO A 1 196 ? 11.507 -9.366 -2.782 1.00 93.44 196 PRO A C 1
ATOM 1609 O O . PRO A 1 196 ? 12.451 -9.582 -2.023 1.00 93.44 196 PRO A O 1
ATOM 1612 N N . ASP A 1 197 ? 10.998 -8.165 -3.019 1.00 94.19 197 ASP A N 1
ATOM 1613 C CA . ASP A 1 197 ? 11.461 -6.932 -2.400 1.00 94.19 197 ASP A CA 1
ATOM 1614 C C . ASP A 1 197 ? 10.424 -6.402 -1.397 1.00 94.19 197 ASP A C 1
ATOM 1616 O O . ASP A 1 197 ? 9.220 -6.699 -1.481 1.00 94.19 197 ASP A O 1
ATOM 1620 N N . GLU A 1 198 ? 10.895 -5.619 -0.433 1.00 94.62 198 GLU A N 1
ATOM 1621 C CA . GLU A 1 198 ? 10.113 -5.064 0.664 1.00 94.62 198 GLU A CA 1
ATOM 1622 C C . GLU A 1 198 ? 10.226 -3.542 0.699 1.00 94.62 198 GLU A C 1
ATOM 1624 O O . GLU A 1 198 ? 11.289 -2.970 0.926 1.00 94.62 198 GLU A O 1
ATOM 1629 N N . ALA A 1 199 ? 9.086 -2.877 0.543 1.00 93.50 199 ALA A N 1
ATOM 1630 C CA . ALA A 1 199 ? 8.995 -1.432 0.631 1.00 93.50 199 ALA A CA 1
ATOM 1631 C C . ALA A 1 199 ? 8.268 -1.015 1.907 1.00 93.50 199 ALA A C 1
ATOM 1633 O O . ALA A 1 199 ? 7.214 -1.561 2.238 1.00 93.50 199 ALA A O 1
ATOM 1634 N N . ASN A 1 200 ? 8.819 -0.017 2.597 1.00 93.25 200 ASN A N 1
ATOM 1635 C CA . ASN A 1 200 ? 8.268 0.510 3.839 1.00 93.25 200 ASN A CA 1
ATOM 1636 C C . ASN A 1 200 ? 7.916 1.988 3.676 1.00 93.25 200 ASN A C 1
ATOM 1638 O O . ASN A 1 200 ? 8.730 2.767 3.180 1.00 93.25 200 ASN A O 1
ATOM 1642 N N . LEU A 1 201 ? 6.722 2.381 4.120 1.00 93.81 201 LEU A N 1
ATOM 1643 C CA . LEU A 1 201 ? 6.277 3.776 4.123 1.00 93.81 201 LEU A CA 1
ATOM 1644 C C . LEU A 1 201 ? 5.543 4.106 5.417 1.00 93.81 201 LEU A C 1
ATOM 1646 O O . LEU A 1 201 ? 4.716 3.324 5.890 1.00 93.81 201 LEU A O 1
ATOM 1650 N N . PHE A 1 202 ? 5.789 5.305 5.936 1.00 94.19 202 PHE A N 1
ATOM 1651 C CA . PHE A 1 202 ? 4.958 5.906 6.970 1.00 94.19 202 PHE A CA 1
ATOM 1652 C C . PHE A 1 202 ? 3.934 6.814 6.299 1.00 94.19 202 PHE A C 1
ATOM 1654 O O . PHE A 1 202 ? 4.288 7.809 5.660 1.00 94.19 202 PHE A O 1
ATOM 1661 N N . LEU A 1 203 ? 2.662 6.447 6.421 1.00 97.81 203 LEU A N 1
ATOM 1662 C CA . LEU A 1 203 ? 1.548 7.148 5.800 1.00 97.81 203 LEU A CA 1
ATOM 1663 C C . LEU A 1 203 ? 0.671 7.770 6.873 1.00 97.81 203 LEU A C 1
ATOM 1665 O O . LEU A 1 203 ? 0.125 7.067 7.722 1.00 97.81 203 LEU A O 1
ATOM 1669 N N . LYS A 1 204 ? 0.492 9.086 6.802 1.00 98.19 204 LYS A N 1
ATOM 1670 C CA . LYS A 1 204 ? -0.566 9.771 7.538 1.00 98.19 204 LYS A CA 1
ATOM 1671 C C . LYS A 1 204 ? -1.782 9.908 6.636 1.00 98.19 204 LYS A C 1
ATOM 1673 O O . LYS A 1 204 ? -1.664 10.259 5.463 1.00 98.19 204 LYS A O 1
ATOM 1678 N N . ILE A 1 205 ? -2.954 9.658 7.194 1.00 98.31 205 ILE A N 1
ATOM 1679 C CA . ILE A 1 205 ? -4.238 9.810 6.525 1.00 98.31 205 ILE A CA 1
ATOM 1680 C C . ILE A 1 205 ? -5.156 10.671 7.385 1.00 98.31 205 ILE A C 1
ATOM 1682 O O . ILE A 1 205 ? -5.225 10.502 8.601 1.00 98.31 205 ILE A O 1
ATOM 1686 N N . THR A 1 206 ? -5.857 11.605 6.752 1.00 97.88 206 THR A N 1
ATOM 1687 C CA . THR A 1 206 ? -6.859 12.454 7.406 1.00 97.88 206 THR A CA 1
ATOM 1688 C C . THR A 1 206 ? -8.171 12.385 6.645 1.00 97.88 206 THR A C 1
ATOM 1690 O O . THR A 1 206 ? -8.146 12.344 5.414 1.00 97.88 206 THR A O 1
ATOM 1693 N N . ALA A 1 207 ? -9.297 12.448 7.346 1.00 97.88 207 ALA A N 1
ATOM 1694 C CA . ALA A 1 207 ? -10.621 12.540 6.741 1.00 97.88 207 ALA A CA 1
ATOM 1695 C C . ALA A 1 207 ? -11.577 13.369 7.607 1.00 97.88 207 ALA A C 1
ATOM 1697 O O . ALA A 1 207 ? -11.392 13.508 8.819 1.00 97.88 207 ALA A O 1
ATOM 1698 N N . GLU A 1 208 ? -12.616 13.906 6.979 1.00 97.50 208 GLU A N 1
ATOM 1699 C CA . GLU A 1 208 ? -13.748 14.514 7.669 1.00 97.50 208 GLU A CA 1
ATOM 1700 C C . GLU A 1 208 ? -14.835 13.472 7.943 1.00 97.50 208 GLU A C 1
ATOM 1702 O O . GLU A 1 208 ? -14.967 12.470 7.234 1.00 97.50 208 GLU A O 1
ATOM 1707 N N . LEU A 1 209 ? -15.623 13.726 8.984 1.00 94.19 209 LEU A N 1
ATOM 1708 C CA . LEU A 1 209 ? -16.720 12.878 9.425 1.00 94.19 209 LEU A CA 1
ATOM 1709 C C . LEU A 1 209 ? -18.055 13.605 9.279 1.00 94.19 209 LEU A C 1
ATOM 1711 O O . LEU A 1 209 ? -18.154 14.813 9.518 1.00 94.19 209 LEU A O 1
ATOM 1715 N N . ASN A 1 210 ? -19.098 12.859 8.927 1.00 91.75 210 ASN A N 1
ATOM 1716 C CA . ASN A 1 210 ? -20.465 13.369 8.917 1.00 91.75 210 ASN A CA 1
ATOM 1717 C C . ASN A 1 210 ? -21.023 13.515 10.352 1.00 91.75 210 ASN A C 1
ATOM 1719 O O . ASN A 1 210 ? -20.381 13.144 11.335 1.00 91.75 210 ASN A O 1
ATOM 1723 N N . ASP A 1 211 ? -22.251 14.025 10.489 1.00 87.81 211 ASP A N 1
ATOM 1724 C CA . ASP A 1 211 ? -22.901 14.207 11.802 1.00 87.81 211 ASP A CA 1
ATOM 1725 C C . ASP A 1 211 ? -23.170 12.891 12.554 1.00 87.81 211 ASP A C 1
ATOM 1727 O O . ASP A 1 211 ? -23.438 12.903 13.754 1.00 87.81 211 ASP A O 1
ATOM 1731 N N . ARG A 1 212 ? -23.081 11.748 11.865 1.00 82.69 212 ARG A N 1
ATOM 1732 C CA . ARG A 1 212 ? -23.197 10.401 12.443 1.00 82.69 212 ARG A CA 1
ATOM 1733 C C . ARG A 1 212 ? -21.840 9.820 12.852 1.00 82.69 212 ARG A C 1
ATOM 1735 O O . ARG A 1 212 ? -21.793 8.713 13.376 1.00 82.69 212 ARG A O 1
ATOM 1742 N N . GLY A 1 213 ? -20.749 10.558 12.636 1.00 83.06 213 GLY A N 1
ATOM 1743 C CA . GLY A 1 213 ? -19.388 10.109 12.915 1.00 83.06 213 GLY A CA 1
ATOM 1744 C C . GLY A 1 213 ? -18.821 9.143 11.874 1.00 83.06 213 GLY A C 1
ATOM 1745 O O . GLY A 1 213 ? -17.821 8.492 12.156 1.00 83.06 213 GLY A O 1
ATOM 1746 N N . GLU A 1 214 ? -19.438 9.041 10.696 1.00 88.88 214 GLU A N 1
ATOM 1747 C CA . GLU A 1 214 ? -18.980 8.186 9.596 1.00 88.88 214 GLU A CA 1
ATOM 1748 C C . GLU A 1 214 ? -18.038 8.960 8.669 1.00 88.88 214 GLU A C 1
ATOM 1750 O O . GLU A 1 214 ? -18.194 10.171 8.485 1.00 88.88 214 GLU A O 1
ATOM 1755 N N . LEU A 1 215 ? -17.080 8.261 8.061 1.00 93.00 215 LEU A N 1
ATOM 1756 C CA . LEU A 1 215 ? -16.091 8.852 7.166 1.00 93.00 215 LEU A CA 1
ATOM 1757 C C . LEU A 1 215 ? -16.741 9.420 5.896 1.00 93.00 215 LEU A C 1
ATOM 1759 O O . LEU A 1 215 ? -17.557 8.761 5.254 1.00 93.00 215 LEU A O 1
ATOM 1763 N N . LEU A 1 216 ? -16.348 10.632 5.497 1.00 94.50 216 LEU A N 1
ATOM 1764 C CA . LEU A 1 216 ? -16.721 11.237 4.217 1.00 94.50 216 LEU A CA 1
ATOM 1765 C C . LEU A 1 216 ? -15.670 10.881 3.148 1.00 94.50 216 LEU A C 1
ATOM 1767 O O . LEU A 1 216 ? -14.589 11.479 3.148 1.00 94.50 216 LEU A O 1
ATOM 1771 N N . PRO A 1 217 ? -15.953 9.967 2.194 1.00 88.31 217 PRO A N 1
ATOM 1772 C CA . PRO A 1 217 ? -14.921 9.406 1.313 1.00 88.31 217 PRO A CA 1
ATOM 1773 C C . PRO A 1 217 ? -14.180 10.443 0.458 1.00 88.31 217 PRO A C 1
ATOM 1775 O O . PRO A 1 217 ? -12.979 10.322 0.244 1.00 88.31 217 PRO A O 1
ATOM 1778 N N . GLY A 1 218 ? -14.867 11.503 0.014 1.00 92.19 218 GLY A N 1
ATOM 1779 C CA . GLY A 1 218 ? -14.277 12.568 -0.810 1.00 92.19 218 GLY A CA 1
ATOM 1780 C C . GLY A 1 218 ? -13.332 13.522 -0.067 1.00 92.19 218 GLY A C 1
ATOM 1781 O O . GLY A 1 218 ? -12.773 14.423 -0.684 1.00 92.19 218 GLY A O 1
ATOM 1782 N N . THR A 1 219 ? -13.165 13.352 1.246 1.00 96.94 219 THR A N 1
ATOM 1783 C CA . THR A 1 219 ? -12.333 14.230 2.091 1.00 96.94 219 THR A CA 1
ATOM 1784 C C . THR A 1 219 ? -11.021 13.581 2.525 1.00 96.94 219 THR A C 1
ATOM 1786 O O . THR A 1 219 ? -10.214 14.220 3.203 1.00 96.94 219 THR A O 1
ATOM 1789 N N . VAL A 1 220 ? -10.800 12.323 2.130 1.00 97.56 220 VAL A N 1
ATOM 1790 C CA . VAL A 1 220 ? -9.595 11.566 2.466 1.00 97.56 220 VAL A CA 1
ATOM 1791 C C . VAL A 1 220 ? -8.372 12.224 1.831 1.00 97.56 220 VAL A C 1
ATOM 1793 O O . VAL A 1 220 ? -8.317 12.435 0.619 1.00 97.56 220 VAL A O 1
ATOM 1796 N N . LYS A 1 221 ? -7.369 12.524 2.655 1.00 98.25 221 L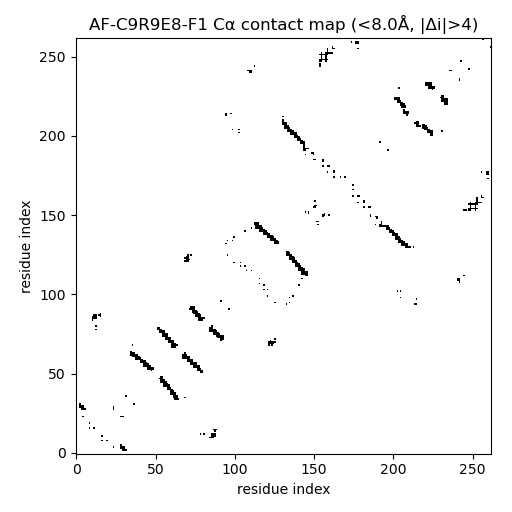YS A N 1
ATOM 1797 C CA . LYS A 1 221 ? -6.069 13.050 2.230 1.00 98.25 221 LYS A CA 1
ATOM 1798 C C . LYS A 1 221 ? -4.960 12.181 2.791 1.00 98.25 221 LYS A C 1
ATOM 1800 O O . LYS A 1 221 ? -5.002 11.808 3.962 1.00 98.25 221 LYS A O 1
ATOM 1805 N N . PHE A 1 222 ? -3.967 11.909 1.956 1.00 98.31 222 PHE A N 1
ATOM 1806 C CA . PHE A 1 222 ? -2.786 11.136 2.313 1.00 98.31 222 PHE A CA 1
ATOM 1807 C C . PHE A 1 222 ? -1.560 12.036 2.395 1.00 98.31 222 PHE A C 1
ATOM 1809 O O . PHE A 1 222 ? -1.447 13.032 1.678 1.00 98.31 222 PHE A O 1
ATOM 1816 N N . PHE A 1 223 ? -0.629 11.645 3.252 1.00 98.44 223 PHE A N 1
ATOM 1817 C CA . PHE A 1 223 ? 0.669 12.271 3.423 1.00 98.44 223 PHE A CA 1
ATOM 1818 C C . PHE A 1 223 ? 1.713 11.173 3.625 1.00 98.44 223 PHE A C 1
ATOM 1820 O O . PHE A 1 223 ? 1.423 10.170 4.281 1.00 98.44 223 PHE A O 1
ATOM 1827 N N . TYR A 1 224 ? 2.922 11.368 3.108 1.00 97.00 224 TYR A N 1
ATOM 1828 C CA . TYR A 1 224 ? 4.059 10.486 3.379 1.00 97.00 224 TYR A CA 1
ATOM 1829 C C . TYR A 1 224 ? 5.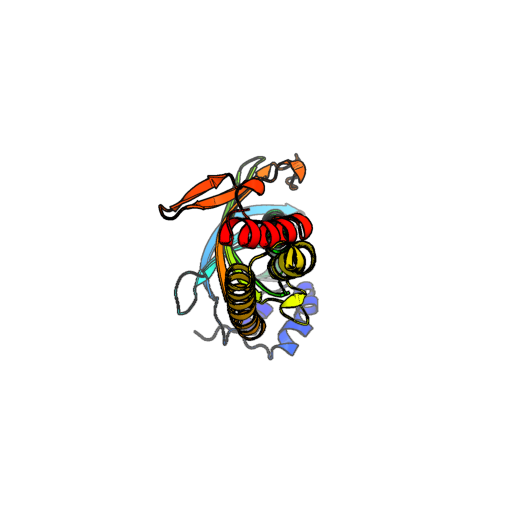066 11.186 4.283 1.00 97.00 224 TYR A C 1
ATOM 1831 O O . TYR A 1 224 ? 5.171 12.414 4.271 1.00 97.00 224 TYR A O 1
ATOM 1839 N N . GLN A 1 225 ? 5.795 10.404 5.070 1.00 96.69 225 GLN A N 1
ATOM 1840 C CA . GLN A 1 225 ? 6.883 10.926 5.882 1.00 96.69 225 GLN A CA 1
ATOM 1841 C C . GLN A 1 225 ? 8.160 11.090 5.046 1.00 96.69 225 GLN A C 1
ATOM 1843 O O . GLN A 1 225 ? 8.598 10.145 4.390 1.00 96.69 225 GLN A O 1
ATOM 1848 N N . ASP A 1 226 ? 8.760 12.278 5.075 1.00 93.81 226 ASP A N 1
ATOM 1849 C CA . ASP A 1 226 ? 10.074 12.547 4.489 1.00 93.81 226 ASP A CA 1
ATOM 1850 C C . ASP A 1 226 ? 11.223 12.020 5.388 1.00 93.81 226 ASP A C 1
ATOM 1852 O O . ASP A 1 226 ? 10.989 11.621 6.534 1.00 93.81 226 ASP A O 1
ATOM 1856 N N . PRO A 1 227 ? 12.488 12.029 4.922 1.00 92.00 227 PRO A N 1
ATOM 1857 C CA . PRO A 1 227 ? 13.627 11.578 5.731 1.00 92.00 227 PRO A CA 1
ATOM 1858 C C . PRO A 1 227 ? 13.887 12.386 7.014 1.00 92.00 227 PRO A C 1
ATOM 1860 O O . PRO A 1 227 ? 14.641 11.931 7.871 1.00 92.00 227 PRO A O 1
ATOM 1863 N N . LEU A 1 228 ? 13.300 13.579 7.153 1.00 93.31 228 LEU A N 1
ATOM 1864 C CA . LEU A 1 228 ? 13.401 14.425 8.345 1.00 93.31 228 LEU A CA 1
ATOM 1865 C C . LEU A 1 228 ? 12.254 14.173 9.337 1.00 93.31 228 LEU A C 1
ATOM 1867 O O . LEU A 1 228 ? 12.235 14.763 10.416 1.00 93.31 228 LEU A O 1
ATOM 1871 N N . GLY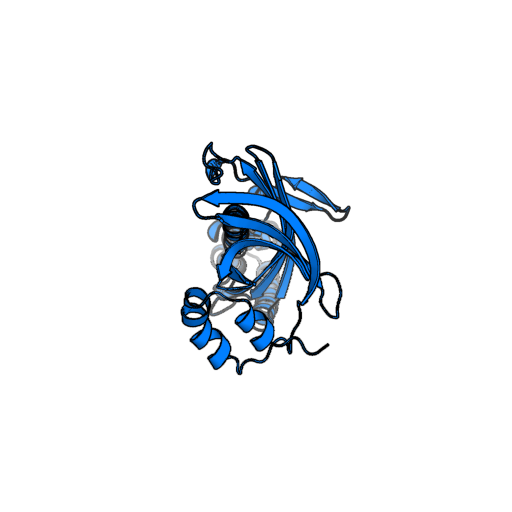 A 1 229 ? 11.309 13.295 8.993 1.00 90.19 229 GLY A N 1
ATOM 1872 C CA . GLY A 1 229 ? 10.162 12.950 9.821 1.00 90.19 229 GLY A CA 1
ATOM 1873 C C . GLY A 1 229 ? 8.915 13.805 9.574 1.00 90.19 229 GLY A C 1
ATOM 1874 O O . GLY A 1 229 ? 7.912 13.594 10.261 1.00 90.19 229 GLY A O 1
ATOM 1875 N N . ASN A 1 230 ? 8.938 14.732 8.610 1.00 95.31 230 ASN A N 1
ATOM 1876 C CA . ASN A 1 230 ? 7.805 15.600 8.292 1.00 95.31 230 ASN A CA 1
ATOM 1877 C C . ASN A 1 230 ? 6.802 14.892 7.381 1.00 95.31 230 ASN A C 1
ATOM 1879 O O . ASN A 1 230 ? 7.184 14.200 6.443 1.00 95.31 230 ASN A O 1
ATOM 1883 N N . TYR A 1 231 ? 5.509 15.127 7.607 1.00 96.81 231 TYR A N 1
ATOM 1884 C CA . TYR A 1 231 ? 4.455 14.608 6.736 1.00 96.81 231 TYR A CA 1
ATOM 1885 C C . TYR A 1 231 ? 4.130 15.594 5.613 1.00 96.81 231 TYR A C 1
ATOM 1887 O O . TYR A 1 231 ? 3.550 16.654 5.858 1.00 96.81 231 TYR A O 1
ATOM 1895 N N . LEU A 1 232 ? 4.469 15.216 4.382 1.00 97.31 232 LEU A N 1
ATOM 1896 C CA . LEU A 1 232 ? 4.227 15.995 3.169 1.00 97.31 232 LEU A CA 1
ATOM 1897 C C . LEU A 1 232 ? 2.995 15.466 2.420 1.00 97.31 232 LEU A C 1
ATOM 1899 O O . LEU A 1 232 ? 2.770 14.253 2.427 1.00 97.31 232 LEU A O 1
ATOM 1903 N N . PRO A 1 233 ? 2.183 16.332 1.778 1.00 97.88 233 PRO A N 1
ATOM 1904 C CA . PRO A 1 233 ? 1.035 15.891 0.989 1.00 97.88 233 PRO A CA 1
ATOM 1905 C C . PRO A 1 233 ? 1.427 14.847 -0.057 1.00 97.88 233 PRO A C 1
ATOM 1907 O O . PRO A 1 233 ? 2.413 15.009 -0.773 1.00 97.88 233 PRO A O 1
ATOM 1910 N N . PHE A 1 234 ? 0.645 13.776 -0.154 1.00 97.38 234 PHE A N 1
ATOM 1911 C CA . PHE A 1 234 ? 0.866 12.724 -1.135 1.00 97.38 234 PHE A CA 1
ATOM 1912 C C . PHE A 1 234 ? 0.140 13.063 -2.440 1.00 97.38 234 PHE A C 1
ATOM 1914 O O . PHE A 1 234 ? -1.088 12.956 -2.512 1.00 97.38 234 PHE A O 1
ATOM 1921 N N . ASN A 1 235 ? 0.883 13.415 -3.491 1.00 94.94 235 ASN A N 1
ATOM 1922 C CA . ASN A 1 235 ? 0.330 13.559 -4.838 1.00 94.94 235 ASN A CA 1
ATOM 1923 C C . ASN A 1 235 ? 0.791 12.395 -5.707 1.00 94.94 235 ASN A C 1
ATOM 1925 O O . ASN A 1 235 ? 1.982 12.221 -5.927 1.00 94.94 235 ASN A O 1
ATOM 1929 N N . LYS A 1 236 ? -0.147 11.628 -6.269 1.00 94.31 236 LYS A N 1
ATOM 1930 C CA . LYS A 1 236 ? 0.168 10.448 -7.098 1.00 94.31 236 LYS A CA 1
ATOM 1931 C C . LYS A 1 236 ? 1.087 10.750 -8.291 1.00 94.31 236 LYS A C 1
ATOM 1933 O O . LYS A 1 236 ? 1.812 9.868 -8.725 1.00 94.31 236 LYS A O 1
ATOM 1938 N N . GLN A 1 237 ? 1.059 11.978 -8.809 1.00 92.44 237 GLN A N 1
ATOM 1939 C CA . GLN A 1 237 ? 1.883 12.409 -9.946 1.00 92.44 237 GLN A CA 1
ATOM 1940 C C . GLN A 1 237 ? 3.382 12.452 -9.619 1.00 92.44 237 GLN A C 1
ATOM 1942 O O . GLN A 1 237 ? 4.201 12.285 -10.517 1.00 92.44 237 GLN A O 1
ATOM 1947 N N . ASP A 1 238 ? 3.735 12.608 -8.341 1.00 92.56 238 ASP A N 1
ATOM 1948 C CA . ASP A 1 238 ? 5.129 12.659 -7.892 1.00 92.56 238 ASP A CA 1
ATOM 1949 C C . ASP A 1 238 ? 5.748 11.250 -7.768 1.00 92.56 238 ASP A C 1
ATOM 1951 O O . ASP A 1 238 ? 6.942 11.106 -7.512 1.00 92.56 238 ASP A O 1
ATOM 1955 N N . TRP A 1 239 ? 4.940 10.196 -7.950 1.00 93.44 239 TRP A N 1
ATOM 1956 C CA . TRP A 1 239 ? 5.304 8.805 -7.687 1.00 93.44 239 TRP A CA 1
ATOM 1957 C C . TRP A 1 239 ? 5.275 7.982 -8.985 1.00 93.44 239 TRP A C 1
ATOM 1959 O O . TRP A 1 239 ? 4.193 7.648 -9.480 1.00 93.44 239 TRP A O 1
ATOM 1969 N N . PRO A 1 240 ? 6.443 7.584 -9.534 1.00 91.25 240 PRO A N 1
ATOM 1970 C CA . PRO A 1 240 ? 6.535 6.821 -10.784 1.00 91.25 240 PRO A CA 1
ATOM 1971 C C . PRO A 1 240 ? 5.731 5.516 -10.797 1.00 91.25 240 PRO A C 1
ATOM 1973 O O . PRO A 1 240 ? 5.350 5.026 -11.857 1.00 91.25 240 PRO A O 1
ATOM 1976 N N . GLN A 1 241 ? 5.457 4.951 -9.624 1.00 92.94 241 GLN A N 1
ATOM 1977 C CA . GLN A 1 241 ? 4.680 3.730 -9.440 1.00 92.94 241 GLN A CA 1
ATOM 1978 C C . GLN A 1 241 ? 3.222 3.870 -9.930 1.00 92.94 241 GLN A C 1
ATOM 1980 O O . GLN A 1 241 ? 2.601 2.881 -10.319 1.00 92.94 241 GLN A O 1
ATOM 1985 N N . PHE A 1 242 ? 2.687 5.096 -9.990 1.00 95.88 242 PHE A N 1
ATOM 1986 C CA . PHE A 1 242 ? 1.348 5.379 -10.520 1.00 95.88 242 PHE A CA 1
ATOM 1987 C C . PHE A 1 242 ? 1.315 5.603 -12.037 1.00 95.88 242 PHE A C 1
ATOM 1989 O O . PHE A 1 242 ? 0.225 5.780 -12.589 1.00 95.88 242 PHE A O 1
ATOM 1996 N N . ALA A 1 243 ? 2.455 5.551 -12.734 1.00 95.94 243 ALA A N 1
ATOM 1997 C CA . ALA A 1 243 ? 2.487 5.602 -14.195 1.00 95.94 243 ALA A CA 1
ATOM 1998 C C . ALA A 1 243 ? 1.704 4.422 -14.789 1.00 95.94 243 ALA A C 1
ATOM 2000 O O . ALA A 1 243 ? 1.698 3.312 -14.248 1.00 95.94 243 ALA A O 1
ATOM 2001 N N . SER A 1 244 ? 0.959 4.645 -15.863 1.00 96.19 244 SER A N 1
ATOM 2002 C CA . SER A 1 244 ? 0.257 3.607 -16.624 1.00 96.19 244 SER A CA 1
ATOM 2003 C C . SER A 1 244 ? 1.241 2.667 -17.319 1.00 96.19 244 SER A C 1
ATOM 2005 O O . SER A 1 244 ? 2.408 2.997 -17.515 1.00 96.19 244 SER A O 1
ATOM 2007 N N . ALA A 1 245 ? 0.773 1.484 -17.729 1.00 96.44 245 ALA A N 1
ATOM 2008 C CA . ALA A 1 245 ? 1.614 0.558 -18.489 1.00 96.44 245 ALA A CA 1
ATOM 2009 C C . ALA A 1 245 ? 2.127 1.199 -19.793 1.00 96.44 245 ALA A C 1
ATOM 2011 O O . ALA A 1 245 ? 3.286 1.019 -20.140 1.00 96.44 245 ALA A O 1
ATOM 2012 N N . ALA A 1 246 ? 1.300 2.013 -20.460 1.00 97.69 246 ALA A N 1
ATOM 2013 C CA . ALA A 1 246 ? 1.688 2.739 -21.668 1.00 97.69 246 ALA A CA 1
ATOM 2014 C C . ALA A 1 246 ? 2.772 3.798 -21.401 1.00 97.69 246 ALA A C 1
ATOM 2016 O O . ALA A 1 246 ? 3.722 3.901 -22.169 1.00 97.69 246 ALA A O 1
ATOM 2017 N N . GLU A 1 247 ? 2.674 4.551 -20.301 1.00 97.50 247 GLU A N 1
ATOM 2018 C CA . GLU A 1 247 ? 3.718 5.509 -19.902 1.00 97.50 247 GLU A CA 1
ATOM 2019 C C . GLU A 1 247 ? 5.033 4.799 -19.554 1.00 97.50 247 GLU A C 1
ATOM 2021 O O . GLU A 1 247 ? 6.108 5.280 -19.908 1.00 97.50 247 GLU A O 1
ATOM 2026 N N . LEU A 1 248 ? 4.963 3.630 -18.910 1.00 97.56 248 LEU A N 1
ATOM 2027 C CA . LEU A 1 248 ? 6.139 2.809 -18.614 1.00 97.56 248 LEU A CA 1
ATOM 2028 C C . LEU A 1 248 ? 6.770 2.211 -19.882 1.00 97.56 248 LEU A C 1
ATOM 2030 O O . LEU A 1 248 ? 7.994 2.226 -20.009 1.00 97.56 248 LEU A O 1
ATOM 2034 N N . GLU A 1 249 ? 5.960 1.731 -20.831 1.00 98.38 249 GLU A N 1
ATOM 2035 C CA . GLU A 1 249 ? 6.427 1.303 -22.158 1.00 98.38 249 GLU A CA 1
ATOM 2036 C C . GLU A 1 249 ? 7.101 2.465 -22.900 1.00 98.38 249 GLU A C 1
ATOM 2038 O O . GLU A 1 249 ? 8.219 2.316 -23.395 1.00 98.38 249 GLU A O 1
ATOM 2043 N N . GLN A 1 250 ? 6.483 3.649 -22.918 1.00 98.44 250 GLN A N 1
ATOM 2044 C CA . GLN A 1 250 ? 7.069 4.829 -23.555 1.00 98.44 250 GLN A CA 1
ATOM 2045 C C . GLN A 1 250 ? 8.387 5.239 -22.893 1.00 98.44 250 GLN A C 1
ATOM 2047 O O . GLN A 1 250 ? 9.350 5.545 -23.590 1.00 98.44 250 GLN A O 1
ATOM 2052 N N . LYS A 1 251 ? 8.470 5.182 -21.559 1.00 97.75 251 LYS A N 1
ATOM 2053 C CA . LYS A 1 251 ? 9.714 5.434 -20.827 1.00 97.75 251 LYS A CA 1
ATOM 2054 C C . LYS A 1 251 ? 10.830 4.494 -21.285 1.00 97.75 251 LYS A C 1
ATOM 2056 O O . LYS A 1 251 ? 11.928 4.956 -21.576 1.00 97.75 251 LYS A O 1
ATOM 2061 N N . GLY A 1 252 ? 10.553 3.194 -21.386 1.00 98.19 252 GLY A N 1
ATOM 2062 C CA . GLY A 1 252 ? 11.528 2.216 -21.871 1.00 98.19 252 GLY A CA 1
ATOM 2063 C C . GLY A 1 252 ? 11.982 2.482 -23.307 1.00 98.19 252 GLY A C 1
ATOM 2064 O O . GLY A 1 252 ? 13.169 2.382 -23.612 1.00 98.19 252 GLY A O 1
ATOM 2065 N N . TYR A 1 253 ? 11.050 2.871 -24.178 1.00 98.62 253 TYR A N 1
ATOM 2066 C CA . TYR A 1 253 ? 11.355 3.264 -25.554 1.00 98.62 253 TYR A CA 1
ATOM 2067 C C . TYR A 1 253 ? 12.272 4.499 -25.597 1.00 98.62 253 TYR A C 1
ATOM 2069 O O . TYR A 1 253 ? 13.301 4.506 -26.277 1.00 98.62 253 TYR A O 1
ATOM 2077 N N . ASP A 1 254 ? 11.932 5.531 -24.824 1.00 98.31 254 ASP A N 1
ATOM 2078 C CA . ASP A 1 254 ? 12.665 6.795 -24.770 1.00 98.31 254 ASP A CA 1
ATOM 2079 C C . ASP A 1 254 ? 14.069 6.640 -24.175 1.00 98.31 254 ASP A C 1
ATOM 2081 O O . ASP A 1 254 ? 14.995 7.300 -24.644 1.00 98.31 254 ASP A O 1
ATOM 2085 N N . GLU A 1 255 ? 14.251 5.746 -23.199 1.00 98.00 255 GLU A N 1
ATOM 2086 C CA . GLU A 1 255 ? 15.569 5.397 -22.656 1.00 98.00 255 GLU A CA 1
ATOM 2087 C C . GLU A 1 255 ? 16.513 4.881 -23.754 1.00 98.00 255 GLU A C 1
ATOM 2089 O O . GLU A 1 255 ? 17.683 5.262 -23.788 1.00 98.00 255 GLU A O 1
ATOM 2094 N N . MET A 1 256 ? 16.023 4.033 -24.668 1.00 98.44 256 MET A N 1
ATOM 2095 C CA . MET A 1 256 ? 16.851 3.511 -25.764 1.00 98.44 256 MET A CA 1
ATOM 2096 C C . MET A 1 256 ? 17.111 4.574 -26.826 1.00 98.44 256 MET A C 1
ATOM 2098 O O . MET A 1 256 ? 18.233 4.680 -27.316 1.00 98.44 256 MET A O 1
ATOM 2102 N N . ARG A 1 257 ? 16.109 5.404 -27.134 1.00 97.69 257 ARG A N 1
ATOM 2103 C CA . ARG A 1 257 ? 16.268 6.557 -28.028 1.00 97.69 257 ARG A CA 1
ATOM 2104 C C . ARG A 1 257 ? 17.377 7.495 -27.538 1.00 97.69 257 ARG A C 1
ATOM 2106 O O . ARG A 1 257 ? 18.270 7.843 -28.308 1.00 97.69 257 ARG A O 1
ATOM 2113 N N . GLN A 1 258 ? 17.350 7.854 -26.254 1.00 97.38 258 GLN A N 1
ATOM 2114 C CA . GLN A 1 258 ? 18.366 8.709 -25.636 1.00 97.38 258 GLN A CA 1
ATOM 2115 C C . GLN A 1 258 ? 19.750 8.055 -25.636 1.00 97.38 258 GLN A C 1
ATOM 2117 O O . GLN A 1 258 ? 20.736 8.736 -25.906 1.00 97.38 258 GLN A O 1
ATOM 2122 N N . LEU A 1 259 ? 19.824 6.743 -25.378 1.00 96.56 259 LEU A N 1
ATOM 2123 C CA . LEU A 1 259 ? 21.081 5.990 -25.376 1.00 96.56 259 LEU A CA 1
ATOM 2124 C C . LEU A 1 259 ? 21.835 6.116 -26.707 1.00 96.56 259 LEU A C 1
ATOM 2126 O O . LEU A 1 259 ? 23.057 6.235 -26.701 1.00 96.56 259 LEU A O 1
ATOM 2130 N N . VAL A 1 260 ? 21.116 6.115 -27.833 1.00 96.12 260 VAL A N 1
ATOM 2131 C CA . VAL A 1 260 ? 21.713 6.165 -29.179 1.00 96.12 260 VAL A CA 1
ATOM 2132 C C . VAL A 1 260 ? 21.726 7.562 -29.811 1.00 96.12 260 VAL A C 1
ATOM 2134 O O . VAL A 1 260 ? 22.200 7.699 -30.940 1.00 96.12 260 VAL A O 1
ATOM 2137 N N . GLY A 1 261 ? 21.239 8.585 -29.100 1.00 89.19 261 GLY A N 1
ATOM 2138 C CA . GLY A 1 261 ? 21.255 9.985 -29.539 1.00 89.19 261 GLY A CA 1
ATOM 2139 C C . GLY A 1 261 ? 20.248 10.336 -30.642 1.00 89.19 261 GLY A C 1
ATOM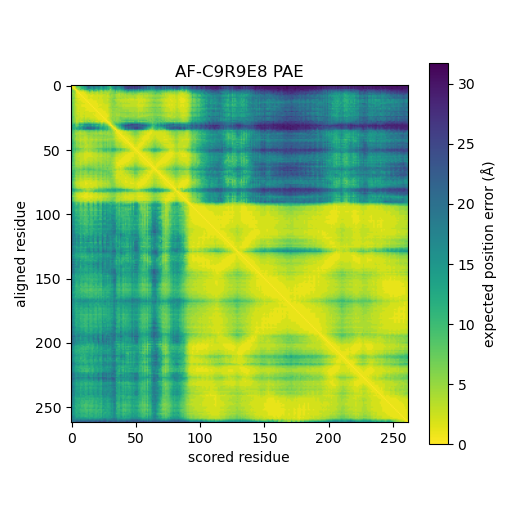 2140 O O . GLY A 1 261 ? 20.585 11.129 -31.522 1.00 89.19 261 GLY A O 1
ATOM 2141 N N . LEU A 1 262 ? 19.050 9.734 -30.615 1.00 77.69 262 LEU A N 1
ATOM 2142 C CA . LEU A 1 262 ? 17.940 10.002 -31.549 1.00 77.69 262 LEU A CA 1
ATOM 2143 C C . LEU A 1 262 ? 16.781 10.795 -30.920 1.00 77.69 262 LEU A C 1
ATOM 2145 O O . LEU A 1 262 ? 16.753 10.959 -29.682 1.00 77.69 262 LEU A O 1
#

pLDDT: mean 90.75, std 9.7, range [37.91, 98.75]

Radius of gyration: 25.92 Å; Cα contacts (8 Å, |Δi|>4): 438; chains: 1; bounding box: 58×41×80 Å